Protein AF-0000000084339508 (afdb_homodimer)

Radius of gyration: 17.68 Å; Cα contacts (8 Å, |Δi|>4): 671; chains: 2; bounding box: 48×43×40 Å

Solvent-accessible surface area (backbone atoms only — not comparable to full-atom values): 13136 Å² total; per-residue (Å²): 129,68,52,37,56,34,57,31,49,31,38,29,21,79,52,41,68,61,47,52,52,35,43,27,60,28,61,59,32,44,79,44,78,72,38,64,62,85,95,37,36,70,32,30,36,37,38,21,67,55,20,58,36,32,35,19,32,45,51,97,76,35,39,37,52,83,72,88,61,52,35,54,36,38,38,33,34,27,79,44,36,66,62,46,49,52,37,23,42,75,49,53,31,46,80,75,38,71,73,40,81,42,77,78,55,97,72,44,33,32,34,27,28,27,34,32,44,85,52,55,52,40,36,34,36,36,13,81,40,131,130,70,53,37,55,33,59,31,49,29,39,29,20,77,52,38,68,62,48,51,53,34,43,26,59,27,60,59,32,44,76,82,42,78,40,64,61,85,95,38,35,70,34,31,37,36,38,22,67,55,22,56,36,32,35,21,31,47,50,96,78,36,42,38,52,85,70,90,61,53,35,54,36,38,38,32,34,26,79,45,36,67,61,46,50,52,36,23,40,75,50,54,30,45,79,74,38,71,74,41,82,42,76,78,54,98,73,44,33,31,33,26,29,27,34,32,43,86,52,55,52,39,37,34,36,35,14,82,39,130

Foldseek 3Di:
DDPDDDDAEEAEFAPVPLVVQLCCQLQVWDWDDFDDDVRWTAWIWIDRPPHTHMYTYDDPPRDFDDDDDDPDAAEDEDQDAVVSVVRSVVSPKAFPFDFDWDDPDPPWIWTWGKIAHPGGHIYTYTHTDD/DDPDDDDAEEAEFAPVPLVVQLCCQLQVWDWDDWDDDVRWTAWIWIDRPPHTHMYTYDDPPRDFDDDDDDPDAAEDEDQDAVVSVVRSVVSPKAFPFDFDWDDPDPPWIWTWGKIAHPGGHIYTYTHTDD

InterPro domains:
  IPR004360 Glyoxalase/fosfomycin resistance/dioxygenase domain [PF00903] (11-125)
  IPR029068 Glyoxalase/Bleomycin resistance protein/Dihydroxybiphenyl dioxygenase [SSF54593] (8-128)
  IPR037523 Vicinal oxygen chelate (VOC), core domain [PS51819] (1-128)

Secondary structure (DSSP, 8-state):
--SEEEEEEEEEES-HHHHHHHHHHHH--EEEEEEEETTEEEEEEEEETTEEEEEEESBTTBPPP-SS--SEEEEEEES-HHHHHHHHHHHT-EEEEEEEEEEEETTEEEEEEEEE-TTS-EEEEEEEE-/--SEEEEEEEEEES-HHHHHHHHHHHH--EEEEEEEETTEEEEEEEEETTEEEEEEESBTTBPPP-SS--SEEEEEEES-HHHHHHHHHHHT-EEEEEEEEEEEETTEEEEEEEEE-TTS-EEEEEEEE-

Nearest PDB structures (foldseek):
  1u6l-assembly1_B  TM=7.527E-01  e=4.046E-08  Pseudomonas aeruginosa PAO1
  3itw-assembly1_A-2  TM=7.197E-01  e=4.853E-08  Micromonospora sp. ML1
  3itw-assembly1_B-2  TM=7.364E-01  e=2.348E-07  Micromonospora sp. ML1
  3e5d-assembly1_A-2  TM=7.457E-01  e=8.912E-07  Listeria monocytogenes serotype 4b str. F2365
  2p25-assembly1_A-2  TM=6.744E-01  e=5.179E-05  Enterococcus faecalis V583

Organism: Pseudonocardia thermophila (NCBI:txid1848)

Sequence (260 aa):
MSHIQSLQPKLVVEGADKAIAFYTAAFGAVVSDRVAHGDRVVHAQLVAGGARFTLKDAGDGDPAPTGGGIPVIMSLVVDDADAVCAQALAAGAHVIYPVADHDYGDGYRDRGGRIGDPFGHQWMLIEPRDMSHIQSLQPKLVVEGADKAIAFYTAAFGAVVSDRVAHGDRVVHAQLVAGGARFTLKDAGDGDPAPTGGGIPVIMSLVVDDADAVCAQALAAGAHVIYPVADHDYGDGYRDRGGRIGDPFGHQWMLIEPRD

pLDDT: mean 95.33, std 5.94, range [68.25, 98.88]

Structure (mmCIF, N/CA/C/O backbone):
data_AF-0000000084339508-model_v1
#
loop_
_entity.id
_entity.type
_entity.pdbx_description
1 polymer 'Uncharacterized conserved protein PhnB, glyoxalase superfamily'
#
loop_
_atom_site.group_PDB
_atom_site.id
_atom_site.type_symbol
_atom_site.label_atom_id
_atom_site.label_alt_id
_atom_site.label_comp_id
_atom_site.label_asym_id
_atom_site.label_entity_id
_atom_site.label_seq_id
_atom_site.pdbx_PDB_ins_code
_atom_site.Cartn_x
_atom_site.Cartn_y
_atom_site.Cartn_z
_atom_site.occupancy
_atom_site.B_iso_or_equiv
_atom_site.auth_seq_id
_atom_site.auth_comp_id
_atom_site.auth_asym_id
_atom_site.auth_atom_id
_atom_site.pdbx_PDB_model_num
ATOM 1 N N . MET A 1 1 ? 13.773 9.461 18.281 1 68.25 1 MET A N 1
ATOM 2 C CA . MET A 1 1 ? 12.938 8.289 18 1 68.25 1 MET A CA 1
ATOM 3 C C . MET A 1 1 ? 12.031 8.547 16.797 1 68.25 1 MET A C 1
ATOM 5 O O . MET A 1 1 ? 11.695 9.688 16.5 1 68.25 1 MET A O 1
ATOM 9 N N . SER A 1 2 ? 11.828 7.562 15.977 1 83.81 2 SER A N 1
ATOM 10 C CA . SER A 1 2 ? 11.047 7.809 14.758 1 83.81 2 SER A CA 1
ATOM 11 C C . SER A 1 2 ? 9.594 8.133 15.094 1 83.81 2 SER A C 1
ATOM 13 O O . SER A 1 2 ? 9.023 7.566 16.031 1 83.81 2 SER A O 1
ATOM 15 N N . HIS A 1 3 ? 9.141 9.156 14.516 1 94.94 3 HIS A N 1
ATOM 16 C CA . HIS A 1 3 ? 7.742 9.539 14.672 1 94.94 3 HIS A CA 1
ATOM 17 C C . HIS A 1 3 ? 6.82 8.609 13.891 1 94.94 3 HIS A C 1
ATOM 19 O O . HIS A 1 3 ? 5.598 8.727 13.977 1 94.94 3 HIS A O 1
ATOM 25 N N . ILE A 1 4 ? 7.422 7.711 13.234 1 97.56 4 ILE A N 1
ATOM 26 C CA . ILE A 1 4 ? 6.668 6.82 12.352 1 97.56 4 ILE A CA 1
ATOM 27 C C . ILE A 1 4 ? 6.32 5.535 13.102 1 97.56 4 ILE A C 1
ATOM 29 O O . ILE A 1 4 ? 7.211 4.82 13.57 1 97.56 4 ILE A O 1
ATOM 33 N N . GLN A 1 5 ? 5.031 5.211 13.133 1 97.69 5 GLN A N 1
ATOM 34 C CA . GLN A 1 5 ? 4.594 4.074 13.938 1 97.69 5 GLN A CA 1
ATOM 35 C C . GLN A 1 5 ? 4.242 2.877 13.055 1 97.69 5 GLN A C 1
ATOM 37 O O . GLN A 1 5 ? 4.566 1.736 13.391 1 97.69 5 GLN A O 1
ATOM 42 N N . SER A 1 6 ? 3.51 3.078 11.984 1 97.81 6 SER A N 1
ATOM 43 C CA . SER A 1 6 ? 3.107 1.982 11.102 1 97.81 6 SER A CA 1
ATOM 44 C C . SER A 1 6 ? 2.629 2.502 9.75 1 97.81 6 SER A C 1
ATOM 46 O O . SER A 1 6 ? 2.426 3.705 9.578 1 97.81 6 SER A O 1
ATOM 48 N N . LEU A 1 7 ? 2.533 1.654 8.82 1 98.5 7 LEU A N 1
ATOM 49 C CA . LEU A 1 7 ? 2.066 1.944 7.473 1 98.5 7 LEU A CA 1
ATOM 50 C C . LEU A 1 7 ? 1.088 0.878 6.992 1 98.5 7 LEU A C 1
ATOM 52 O O . LEU A 1 7 ? 1.349 -0.319 7.137 1 98.5 7 LEU A O 1
ATOM 56 N N . GLN A 1 8 ? 0.004 1.281 6.496 1 98.19 8 GLN A N 1
ATOM 57 C CA . GLN A 1 8 ? -0.914 0.368 5.824 1 98.19 8 GLN A CA 1
ATOM 58 C C . GLN A 1 8 ? -1.473 0.991 4.547 1 98.19 8 GLN A C 1
ATOM 60 O O . GLN A 1 8 ? -1.829 2.17 4.531 1 98.19 8 GLN A O 1
ATOM 65 N N . PRO A 1 9 ? -1.534 0.247 3.504 1 98.81 9 PRO A N 1
ATOM 66 C CA . PRO A 1 9 ? -2.174 0.789 2.303 1 98.81 9 PRO A CA 1
ATOM 67 C C . PRO A 1 9 ? -3.691 0.896 2.441 1 98.81 9 PRO A C 1
ATOM 69 O O . PRO A 1 9 ? -4.32 0.041 3.07 1 98.81 9 PRO A O 1
ATOM 72 N N . LYS A 1 10 ? -4.203 1.953 1.916 1 98.62 10 LYS A N 1
ATOM 73 C CA . LYS A 1 10 ? -5.641 2.135 1.73 1 98.62 10 LYS A CA 1
ATOM 74 C C . LYS A 1 10 ? -6.027 1.978 0.264 1 98.62 10 LYS A C 1
ATOM 76 O O . LYS A 1 10 ? -5.613 2.773 -0.583 1 98.62 10 LYS A O 1
ATOM 81 N N . LEU A 1 11 ? -6.793 0.978 -0.02 1 98.69 11 LEU A N 1
ATOM 82 C CA . LEU A 1 11 ? -7.215 0.685 -1.386 1 98.69 11 LEU A CA 1
ATOM 83 C C . LEU A 1 11 ? -8.531 1.388 -1.713 1 98.69 11 LEU A C 1
ATOM 85 O O . LEU A 1 11 ? -9.508 1.257 -0.975 1 98.69 11 LEU A O 1
ATOM 89 N N . VAL A 1 12 ? -8.523 2.148 -2.779 1 98.31 12 VAL A N 1
ATOM 90 C CA . VAL A 1 12 ? -9.766 2.734 -3.281 1 98.31 12 VAL A CA 1
ATOM 91 C C . VAL A 1 12 ? -10.422 1.78 -4.277 1 98.31 12 VAL A C 1
ATOM 93 O O . VAL A 1 12 ? -9.758 1.258 -5.176 1 98.31 12 VAL A O 1
ATOM 96 N N . VAL A 1 13 ? -11.688 1.515 -4.125 1 98.19 13 VAL A N 1
ATOM 97 C CA . VAL A 1 13 ? -12.367 0.533 -4.965 1 98.19 13 VAL A CA 1
ATOM 98 C C . VAL A 1 13 ? -13.719 1.085 -5.41 1 98.19 13 VAL A C 1
ATOM 100 O O . VAL A 1 13 ? -14.219 2.059 -4.84 1 98.19 13 VAL A O 1
ATOM 103 N N . GLU A 1 14 ? -14.188 0.518 -6.504 1 97 14 GLU A N 1
ATOM 104 C CA . GLU A 1 14 ? -15.609 0.655 -6.84 1 97 14 GLU A CA 1
ATOM 105 C C . GLU A 1 14 ? -16.422 -0.497 -6.262 1 97 14 GLU A C 1
ATOM 107 O O . GLU A 1 14 ? -16.312 -1.635 -6.727 1 97 14 GLU A O 1
ATOM 112 N N . GLY A 1 15 ? -17.188 -0.178 -5.168 1 97.5 15 GLY A N 1
ATOM 113 C CA . GLY A 1 15 ? -17.953 -1.215 -4.504 1 97.5 15 GLY A CA 1
ATOM 114 C C . GLY A 1 15 ? -17.203 -1.897 -3.379 1 97.5 15 GLY A C 1
ATOM 115 O O . GLY A 1 15 ? -16.75 -3.029 -3.531 1 97.5 15 GLY A O 1
ATOM 116 N N . ALA A 1 16 ? -17.219 -1.288 -2.23 1 97.88 16 ALA A N 1
ATOM 117 C CA . ALA A 1 16 ? -16.422 -1.718 -1.083 1 97.88 16 ALA A CA 1
ATOM 118 C C . ALA A 1 16 ? -16.938 -3.041 -0.522 1 97.88 16 ALA A C 1
ATOM 120 O O . ALA A 1 16 ? -16.156 -3.91 -0.141 1 97.88 16 ALA A O 1
ATOM 121 N N . ASP A 1 17 ? -18.219 -3.217 -0.548 1 97.38 17 ASP A N 1
ATOM 122 C CA . ASP A 1 17 ? -18.781 -4.441 0.02 1 97.38 17 ASP A CA 1
ATOM 123 C C . ASP A 1 17 ? -18.391 -5.66 -0.811 1 97.38 17 ASP A C 1
ATOM 125 O O . ASP A 1 17 ? -18.062 -6.715 -0.261 1 97.38 17 ASP A O 1
ATOM 129 N N . LYS A 1 18 ? -18.438 -5.516 -2.09 1 98.31 18 LYS A N 1
ATOM 130 C CA . LYS A 1 18 ? -17.984 -6.594 -2.963 1 98.31 18 LYS A CA 1
ATOM 131 C C . LYS A 1 18 ? -16.5 -6.852 -2.783 1 98.31 18 LYS A C 1
ATOM 133 O O . LYS A 1 18 ? -16.047 -8 -2.822 1 98.31 18 LYS A O 1
ATOM 138 N N . ALA A 1 19 ? -15.75 -5.785 -2.623 1 98.62 19 ALA A N 1
ATOM 139 C CA . ALA A 1 19 ? -14.312 -5.922 -2.398 1 98.62 19 ALA A CA 1
ATOM 140 C C . ALA A 1 19 ? -14.031 -6.664 -1.094 1 98.62 19 ALA A C 1
ATOM 142 O O . ALA A 1 19 ? -13.188 -7.562 -1.053 1 98.62 19 ALA A O 1
ATOM 143 N N . ILE A 1 20 ? -14.711 -6.27 -0.069 1 98.31 20 ILE A N 1
ATOM 144 C CA . ILE A 1 20 ? -14.555 -6.922 1.227 1 98.31 20 ILE A CA 1
ATOM 145 C C . ILE A 1 20 ? -14.852 -8.414 1.091 1 98.31 20 ILE A C 1
ATOM 147 O O . ILE A 1 20 ? -14.094 -9.25 1.592 1 98.31 20 ILE A O 1
ATOM 151 N N . ALA A 1 21 ? -15.914 -8.766 0.401 1 98.62 21 ALA A N 1
ATOM 152 C CA . ALA A 1 21 ? -16.266 -10.164 0.176 1 98.62 21 ALA A CA 1
ATOM 153 C C . ALA A 1 21 ? -15.156 -10.891 -0.571 1 98.62 21 ALA A C 1
ATOM 155 O O . ALA A 1 21 ? -14.812 -12.031 -0.229 1 98.62 21 ALA A O 1
ATOM 156 N N . PHE A 1 22 ? -14.609 -10.258 -1.52 1 98.88 22 PHE A N 1
ATOM 157 C CA . PHE A 1 22 ? -13.516 -10.852 -2.283 1 98.88 22 PHE A CA 1
ATOM 158 C C . PHE A 1 22 ? -12.312 -11.125 -1.386 1 98.88 22 PHE A C 1
ATOM 160 O O . PHE A 1 22 ? -11.773 -12.234 -1.394 1 98.88 22 PHE A O 1
ATOM 167 N N . TYR A 1 23 ? -11.852 -10.109 -0.662 1 98.75 23 TYR A N 1
ATOM 168 C CA . TYR A 1 23 ? -10.633 -10.266 0.132 1 98.75 23 TYR A CA 1
ATOM 169 C C . TYR A 1 23 ? -10.836 -11.281 1.249 1 98.75 23 TYR A C 1
ATOM 171 O O . TYR A 1 23 ? -9.891 -11.953 1.662 1 98.75 23 TYR A O 1
ATOM 179 N N . THR A 1 24 ? -12.086 -11.375 1.75 1 98.56 24 THR A N 1
ATOM 180 C CA . THR A 1 24 ? -12.398 -12.438 2.695 1 98.56 24 THR A CA 1
ATOM 181 C C . THR A 1 24 ? -12.242 -13.805 2.041 1 98.56 24 THR A C 1
ATOM 183 O O . THR A 1 24 ? -11.586 -14.688 2.592 1 98.56 24 THR A O 1
ATOM 186 N N . ALA A 1 25 ? -12.758 -13.961 0.918 1 98.62 25 ALA A N 1
ATOM 187 C CA . ALA A 1 25 ? -12.703 -15.242 0.211 1 98.62 25 ALA A CA 1
ATOM 188 C C . ALA A 1 25 ? -11.281 -15.547 -0.253 1 98.62 25 ALA A C 1
ATOM 190 O O . ALA A 1 25 ? -10.828 -16.688 -0.163 1 98.62 25 ALA A O 1
ATOM 191 N N . ALA A 1 26 ? -10.594 -14.602 -0.729 1 98.75 26 ALA A N 1
ATOM 192 C CA . ALA A 1 26 ? -9.305 -14.797 -1.387 1 98.75 26 ALA A CA 1
ATOM 193 C C . ALA A 1 26 ? -8.188 -15 -0.362 1 98.75 26 ALA A C 1
ATOM 195 O O . ALA A 1 26 ? -7.293 -15.82 -0.56 1 98.75 26 ALA A O 1
ATOM 196 N N . PHE A 1 27 ? -8.258 -14.18 0.73 1 98.56 27 PHE A N 1
ATOM 197 C CA . PHE A 1 27 ? -7.105 -14.125 1.619 1 98.56 27 PHE A CA 1
ATOM 198 C C . PHE A 1 27 ? -7.504 -14.477 3.047 1 98.56 27 PHE A C 1
ATOM 200 O O . PHE A 1 27 ? -6.656 -14.523 3.939 1 98.56 27 PHE A O 1
ATOM 207 N N . GLY A 1 28 ? -8.781 -14.695 3.283 1 98.19 28 GLY A N 1
ATOM 208 C CA . GLY A 1 28 ? -9.25 -14.938 4.637 1 98.19 28 GLY A CA 1
ATOM 209 C C . GLY A 1 28 ? -9.297 -13.68 5.484 1 98.19 28 GLY A C 1
ATOM 210 O O . GLY A 1 28 ? -9.164 -13.742 6.711 1 98.19 28 GLY A O 1
ATOM 211 N N . ALA A 1 29 ? -9.445 -12.586 4.859 1 98.31 29 ALA A N 1
ATOM 212 C CA . ALA A 1 29 ? -9.438 -11.312 5.578 1 98.31 29 ALA A CA 1
ATOM 213 C C . ALA A 1 29 ? -10.688 -11.156 6.43 1 98.31 29 ALA A C 1
ATOM 215 O O . ALA A 1 29 ? -11.789 -11.539 6.012 1 98.31 29 ALA A O 1
ATOM 216 N N . VAL A 1 30 ? -10.453 -10.562 7.535 1 97.81 30 VAL A N 1
ATOM 217 C CA . VAL A 1 30 ? -11.547 -10.227 8.43 1 97.81 30 VAL A CA 1
ATOM 218 C C . VAL A 1 30 ? -11.672 -8.703 8.547 1 97.81 30 VAL A C 1
ATOM 220 O O . VAL A 1 30 ? -10.664 -8 8.633 1 97.81 30 VAL A O 1
ATOM 223 N N . VAL A 1 31 ? -12.906 -8.25 8.531 1 96.19 31 VAL A N 1
ATOM 224 C CA . VAL A 1 31 ? -13.172 -6.82 8.562 1 96.19 31 VAL A CA 1
ATOM 225 C C . VAL A 1 31 ? -13.383 -6.363 10.008 1 96.19 31 VAL A C 1
ATOM 227 O O . VAL A 1 31 ? -14.062 -7.039 10.781 1 96.19 31 VAL A O 1
ATOM 230 N N . SER A 1 32 ? -12.688 -5.324 10.219 1 89.94 32 SER A N 1
ATOM 231 C CA . SER A 1 32 ? -12.953 -4.586 11.445 1 89.94 32 SER A CA 1
ATOM 232 C C . SER A 1 32 ? -13.141 -3.098 11.164 1 89.94 32 SER A C 1
ATOM 234 O O . SER A 1 32 ? -12.734 -2.604 10.109 1 89.94 32 SER A O 1
ATOM 236 N N . ASP A 1 33 ? -13.953 -2.34 11.914 1 89.56 33 ASP A N 1
ATOM 237 C CA . ASP A 1 33 ? -14.109 -0.888 11.914 1 89.56 33 ASP A CA 1
ATOM 238 C C . ASP A 1 33 ? -14.711 -0.404 10.594 1 89.56 33 ASP A C 1
ATOM 240 O O . ASP A 1 33 ? -14.18 0.511 9.961 1 89.56 33 ASP A O 1
ATOM 244 N N . ARG A 1 34 ? -15.656 -0.964 10.125 1 92.88 34 ARG A N 1
ATOM 245 C CA . ARG A 1 34 ? -16.344 -0.531 8.914 1 92.88 34 ARG A CA 1
ATOM 246 C C . ARG A 1 34 ? -17.156 0.727 9.164 1 92.88 34 ARG A C 1
ATOM 248 O O . ARG A 1 34 ? -18.031 0.74 10.039 1 92.88 34 ARG A O 1
ATOM 255 N N . VAL A 1 35 ? -16.891 1.747 8.375 1 92.44 35 VAL A N 1
ATOM 256 C CA . VAL A 1 35 ? -17.578 3.025 8.477 1 92.44 35 VAL A CA 1
ATOM 257 C C . VAL A 1 35 ? -18.172 3.406 7.121 1 92.44 35 VAL A C 1
ATOM 259 O O . VAL A 1 35 ? -17.469 3.359 6.102 1 92.44 35 VAL A O 1
ATOM 262 N N . ALA A 1 36 ? -19.422 3.791 7.16 1 92.81 36 ALA A N 1
ATOM 263 C CA . ALA A 1 36 ? -20.094 4.176 5.918 1 92.81 36 ALA A CA 1
ATOM 264 C C . ALA A 1 36 ? -20.859 5.477 6.09 1 92.81 36 ALA A C 1
ATOM 266 O O . ALA A 1 36 ? -21.328 5.793 7.191 1 92.81 36 ALA A O 1
ATOM 267 N N . HIS A 1 37 ? -20.859 6.23 5.023 1 90.38 37 HIS A N 1
ATOM 268 C CA . HIS A 1 37 ? -21.766 7.359 4.84 1 90.38 37 HIS A CA 1
ATOM 269 C C . HIS A 1 37 ? -22.781 7.082 3.73 1 90.38 37 HIS A C 1
ATOM 271 O O . HIS A 1 37 ? -22.438 7.156 2.547 1 90.38 37 HIS A O 1
ATOM 277 N N . GLY A 1 38 ? -23.984 6.828 4.195 1 91.38 38 GLY A N 1
ATOM 278 C CA . GLY A 1 38 ? -24.953 6.316 3.227 1 91.38 38 GLY A CA 1
ATOM 279 C C . GLY A 1 38 ? -24.531 4.977 2.643 1 91.38 38 GLY A C 1
ATOM 280 O O . GLY A 1 38 ? -24.266 4.027 3.381 1 91.38 38 GLY A O 1
ATOM 281 N N . ASP A 1 39 ? -24.5 4.934 1.3 1 91.94 39 ASP A N 1
ATOM 282 C CA . ASP A 1 39 ? -24.188 3.68 0.624 1 91.94 39 ASP A CA 1
ATOM 283 C C . ASP A 1 39 ? -22.688 3.584 0.313 1 91.94 39 ASP A C 1
ATOM 285 O O . ASP A 1 39 ? -22.234 2.598 -0.27 1 91.94 39 ASP A O 1
ATOM 289 N N . ARG A 1 40 ? -22.031 4.539 0.83 1 95.12 40 ARG A N 1
ATOM 290 C CA . ARG A 1 40 ? -20.609 4.578 0.5 1 95.12 40 ARG A CA 1
ATOM 291 C C . ARG A 1 40 ? -19.75 4.23 1.715 1 95.12 40 ARG A C 1
ATOM 293 O O . ARG A 1 40 ? -19.875 4.867 2.764 1 95.12 40 ARG A O 1
ATOM 300 N N . VAL A 1 41 ? -18.984 3.225 1.561 1 96.81 41 VAL A N 1
ATOM 301 C CA . VAL A 1 41 ? -18.016 2.904 2.605 1 96.81 41 VAL A CA 1
ATOM 302 C C . VAL A 1 41 ? -16.859 3.893 2.555 1 96.81 41 VAL A C 1
ATOM 304 O O . VAL A 1 41 ? -16.219 4.055 1.514 1 96.81 41 VAL A O 1
ATOM 307 N N . VAL A 1 42 ? -16.594 4.516 3.689 1 94.62 42 VAL A N 1
ATOM 308 C CA . VAL A 1 42 ? -15.523 5.508 3.699 1 94.62 42 VAL A CA 1
ATOM 309 C C . VAL A 1 42 ? -14.297 4.945 4.406 1 94.62 42 VAL A C 1
ATOM 311 O O . VAL A 1 42 ? -13.211 5.52 4.332 1 94.62 42 VAL A O 1
ATOM 314 N N . HIS A 1 43 ? -14.516 3.859 5.09 1 95.88 43 HIS A N 1
ATOM 315 C CA . HIS A 1 43 ? -13.398 3.184 5.75 1 95.88 43 HIS A CA 1
ATOM 316 C C . HIS A 1 43 ? -13.773 1.756 6.137 1 95.88 43 HIS A C 1
ATOM 318 O O . HIS A 1 43 ? -14.852 1.518 6.676 1 95.88 43 HIS A O 1
ATOM 324 N N . ALA A 1 44 ? -12.891 0.859 5.891 1 97.56 44 ALA A N 1
ATOM 325 C CA . ALA A 1 44 ? -12.953 -0.511 6.391 1 97.56 44 ALA A CA 1
ATOM 326 C C . ALA A 1 44 ? -11.555 -1.063 6.648 1 97.56 44 ALA A C 1
ATOM 328 O O . ALA A 1 44 ? -10.68 -0.996 5.781 1 97.56 44 ALA A O 1
ATOM 329 N N . GLN A 1 45 ? -11.367 -1.571 7.82 1 97.94 45 GLN A N 1
ATOM 330 C CA . GLN A 1 45 ? -10.117 -2.242 8.156 1 97.94 45 GLN A CA 1
ATOM 331 C C . GLN A 1 45 ? -10.203 -3.738 7.863 1 97.94 45 GLN A C 1
ATOM 333 O O . GLN A 1 45 ? -11.172 -4.395 8.234 1 97.94 45 GLN A O 1
ATOM 338 N N . LEU A 1 46 ? -9.164 -4.238 7.148 1 98.44 46 LEU A N 1
ATOM 339 C CA . LEU A 1 46 ? -9.078 -5.664 6.859 1 98.44 46 LEU A CA 1
ATOM 340 C C . LEU A 1 46 ? -7.773 -6.25 7.398 1 98.44 46 LEU A C 1
ATOM 342 O O . LEU A 1 46 ? -6.715 -5.625 7.281 1 98.44 46 LEU A O 1
ATOM 346 N N . VAL A 1 47 ? -7.941 -7.465 7.984 1 98.12 47 VAL A N 1
ATOM 347 C CA . VAL A 1 47 ? -6.789 -8.18 8.523 1 98.12 47 VAL A CA 1
ATOM 348 C C . VAL A 1 47 ? -6.777 -9.617 8 1 98.12 47 VAL A C 1
ATOM 350 O O . VAL A 1 47 ? -7.766 -10.336 8.141 1 98.12 47 VAL A O 1
ATOM 353 N N . ALA A 1 48 ? -5.723 -9.977 7.367 1 97.69 48 ALA A N 1
ATOM 354 C CA . ALA A 1 48 ? -5.465 -11.344 6.922 1 97.69 48 ALA A CA 1
ATOM 355 C C . ALA A 1 48 ? -4.113 -11.836 7.426 1 97.69 48 ALA A C 1
ATOM 357 O O . ALA A 1 48 ? -3.066 -11.438 6.906 1 97.69 48 ALA A O 1
ATOM 358 N N . GLY A 1 49 ? -4.098 -12.734 8.469 1 97.19 49 GLY A N 1
ATOM 359 C CA . GLY A 1 49 ? -2.824 -13.094 9.078 1 97.19 49 GLY A CA 1
ATOM 360 C C . GLY A 1 49 ? -2.014 -11.891 9.516 1 97.19 49 GLY A C 1
ATOM 361 O O . GLY A 1 49 ? -2.506 -11.039 10.266 1 97.19 49 GLY A O 1
ATOM 362 N N . GLY A 1 50 ? -0.848 -11.742 9 1 97.06 50 GLY A N 1
ATOM 363 C CA . GLY A 1 50 ? 0.023 -10.633 9.336 1 97.06 50 GLY A CA 1
ATOM 364 C C . GLY A 1 50 ? -0.195 -9.414 8.445 1 97.06 50 GLY A C 1
ATOM 365 O O . GLY A 1 50 ? 0.424 -8.367 8.656 1 97.06 50 GLY A O 1
ATOM 366 N N . ALA A 1 51 ? -1.081 -9.477 7.531 1 97.81 51 ALA A N 1
ATOM 367 C CA . ALA A 1 51 ? -1.343 -8.383 6.598 1 97.81 51 ALA A CA 1
ATOM 368 C C . ALA A 1 51 ? -2.451 -7.477 7.121 1 97.81 51 ALA A C 1
ATOM 370 O O . ALA A 1 51 ? -3.488 -7.953 7.586 1 97.81 51 ALA A O 1
ATOM 371 N N . ARG A 1 52 ? -2.203 -6.184 7.055 1 97.88 52 ARG A N 1
ATOM 372 C CA . ARG A 1 52 ? -3.18 -5.156 7.398 1 97.88 52 ARG A CA 1
ATOM 373 C C . ARG A 1 52 ? -3.311 -4.129 6.281 1 97.88 52 ARG A C 1
ATOM 375 O O . ARG A 1 52 ? -2.305 -3.641 5.758 1 97.88 52 ARG A O 1
ATOM 382 N N . PHE A 1 53 ? -4.504 -3.854 5.898 1 98.69 53 PHE A N 1
ATOM 383 C CA . PHE A 1 53 ? -4.816 -2.818 4.918 1 98.69 53 PHE A CA 1
ATOM 384 C C . PHE A 1 53 ? -6.238 -2.309 5.105 1 98.69 53 PHE A C 1
ATOM 386 O O . PHE A 1 53 ? -7.02 -2.895 5.855 1 98.69 53 PHE A O 1
ATOM 393 N N . THR A 1 54 ? -6.551 -1.155 4.5 1 98.56 54 THR A N 1
ATOM 394 C CA . THR A 1 54 ? -7.898 -0.6 4.562 1 98.56 54 THR A CA 1
ATOM 395 C C . THR A 1 54 ? -8.445 -0.358 3.16 1 98.56 54 THR A C 1
ATOM 397 O O . THR A 1 54 ? -7.715 -0.457 2.174 1 98.56 54 THR A O 1
ATOM 400 N N . LEU A 1 55 ? -9.688 -0.191 3.061 1 98.12 55 LEU A N 1
ATOM 401 C CA . LEU A 1 55 ? -10.266 0.152 1.766 1 98.12 55 LEU A CA 1
ATOM 402 C C . LEU A 1 55 ? -11.43 1.115 1.928 1 98.12 55 LEU A C 1
ATOM 404 O O . LEU A 1 55 ? -11.953 1.29 3.033 1 98.12 55 LEU A O 1
ATOM 408 N N . LYS A 1 56 ? -11.727 1.752 0.906 1 97.94 56 LYS A N 1
ATOM 409 C CA . LYS A 1 56 ? -12.859 2.674 0.801 1 97.94 56 LYS A CA 1
ATOM 410 C C . LYS A 1 56 ? -13.414 2.705 -0.62 1 97.94 56 LYS A C 1
ATOM 412 O O . LYS A 1 56 ? -12.719 2.334 -1.57 1 97.94 56 LYS A O 1
ATOM 417 N N . ASP A 1 57 ? -14.656 3.154 -0.703 1 98.31 57 ASP A N 1
ATOM 418 C CA . ASP A 1 57 ? -15.234 3.416 -2.016 1 98.31 57 ASP A CA 1
ATOM 419 C C . ASP A 1 57 ? -14.609 4.652 -2.656 1 98.31 57 ASP A C 1
ATOM 421 O O . ASP A 1 57 ? -14.273 5.617 -1.962 1 98.31 57 ASP A O 1
ATOM 425 N N . ALA A 1 58 ? -14.547 4.574 -3.99 1 97.19 58 ALA A N 1
ATOM 426 C CA . ALA A 1 58 ? -14.102 5.746 -4.738 1 97.19 58 ALA A CA 1
ATOM 427 C C . ALA A 1 58 ? -15 6.945 -4.465 1 97.19 58 ALA A C 1
ATOM 429 O O . ALA A 1 58 ? -16.188 6.785 -4.18 1 97.19 58 ALA A O 1
ATOM 430 N N . GLY A 1 59 ? -14.398 8.078 -4.531 1 93.06 59 GLY A N 1
ATOM 431 C CA . GLY A 1 59 ? -15.086 9.336 -4.262 1 93.06 59 GLY A CA 1
ATOM 432 C C . GLY A 1 59 ? -14.219 10.344 -3.525 1 93.06 59 GLY A C 1
ATOM 433 O O . GLY A 1 59 ? -13.078 10.047 -3.178 1 93.06 59 GLY A O 1
ATOM 434 N N . ASP A 1 60 ? -14.664 11.57 -3.453 1 88.56 60 ASP A N 1
ATOM 435 C CA . ASP A 1 60 ? -13.984 12.633 -2.717 1 88.56 60 ASP A CA 1
ATOM 436 C C . ASP A 1 60 ? -12.57 12.852 -3.25 1 88.56 60 ASP A C 1
ATOM 438 O O . ASP A 1 60 ? -11.633 13.055 -2.475 1 88.56 60 ASP A O 1
ATOM 442 N N . GLY A 1 61 ? -12.438 12.641 -4.52 1 90.38 61 GLY A N 1
ATOM 443 C CA . GLY A 1 61 ? -11.156 12.922 -5.156 1 90.38 61 GLY A CA 1
ATOM 444 C C . GLY A 1 61 ? -10.258 11.703 -5.238 1 90.38 61 GLY A C 1
ATOM 445 O O . GLY A 1 61 ? -9.148 11.781 -5.777 1 90.38 61 GLY A O 1
ATOM 446 N N . ASP A 1 62 ? -10.719 10.641 -4.711 1 95.06 62 ASP A N 1
ATOM 447 C CA . ASP A 1 62 ? -9.922 9.414 -4.742 1 95.06 62 ASP A CA 1
ATOM 448 C C . ASP A 1 62 ? -10.469 8.43 -5.777 1 95.06 62 ASP A C 1
ATOM 450 O O . ASP A 1 62 ? -11.539 7.852 -5.586 1 95.06 62 ASP A O 1
ATOM 454 N N . PRO A 1 63 ? -9.711 8.266 -6.801 1 94.5 63 PRO A N 1
ATOM 455 C CA . PRO A 1 63 ? -10.203 7.391 -7.867 1 94.5 63 PRO A CA 1
ATOM 456 C C . PRO A 1 63 ? -9.906 5.918 -7.602 1 94.5 63 PRO A C 1
ATOM 458 O O . PRO A 1 63 ? -8.867 5.586 -7.02 1 94.5 63 PRO A O 1
ATOM 461 N N . ALA A 1 64 ? -10.836 5.078 -8.07 1 95.81 64 ALA A N 1
ATOM 462 C CA . ALA A 1 64 ? -10.539 3.65 -8.195 1 95.81 64 ALA A CA 1
ATOM 463 C C . ALA A 1 64 ? -9.688 3.369 -9.422 1 95.81 64 ALA A C 1
ATOM 465 O O . ALA A 1 64 ? -9.555 4.223 -10.305 1 95.81 64 ALA A O 1
ATOM 466 N N . PRO A 1 65 ? -9.055 2.182 -9.43 1 94.31 65 PRO A N 1
ATOM 467 C CA . PRO A 1 65 ? -8.305 1.823 -10.641 1 94.31 65 PRO A CA 1
ATOM 468 C C . PRO A 1 65 ? -9.164 1.855 -11.898 1 94.31 65 PRO A C 1
ATOM 470 O O . PRO A 1 65 ? -10.344 1.477 -11.859 1 94.31 65 PRO A O 1
ATOM 473 N N . THR A 1 66 ? -8.625 2.361 -13.016 1 83.75 66 THR A N 1
ATOM 474 C CA . THR A 1 66 ? -9.367 2.49 -14.266 1 83.75 66 THR A CA 1
ATOM 475 C C . THR A 1 66 ? -8.883 1.462 -15.289 1 83.75 66 THR A C 1
ATOM 477 O O . THR A 1 66 ? -9.383 1.421 -16.406 1 83.75 66 THR A O 1
ATOM 480 N N . GLY A 1 67 ? -8.117 0.768 -15.07 1 76 67 GLY A N 1
ATOM 481 C CA . GLY A 1 67 ? -7.582 -0.155 -16.062 1 76 67 GLY A CA 1
ATOM 482 C C . GLY A 1 67 ? -6.207 0.241 -16.562 1 76 67 GLY A C 1
ATOM 483 O O . GLY A 1 67 ? -5.789 1.39 -16.406 1 76 67 GLY A O 1
ATOM 484 N N . GLY A 1 68 ? -5.125 -0.52 -16.781 1 68.44 68 GLY A N 1
ATOM 485 C CA . GLY A 1 68 ? -3.838 -0.248 -17.406 1 68.44 68 GLY A CA 1
ATOM 486 C C . GLY A 1 68 ? -2.674 -0.365 -16.453 1 68.44 68 GLY A C 1
ATOM 487 O O . GLY A 1 68 ? -1.585 0.148 -16.719 1 68.44 68 GLY A O 1
ATOM 488 N N . GLY A 1 69 ? -2.857 -0.669 -15.406 1 76.75 69 GLY A N 1
ATOM 489 C CA . GLY A 1 69 ? -1.794 -0.789 -14.422 1 76.75 69 GLY A CA 1
ATOM 490 C C . GLY A 1 69 ? -1.96 0.157 -13.242 1 76.75 69 GLY A C 1
ATOM 491 O O . GLY A 1 69 ? -2.754 1.099 -13.305 1 76.75 69 GLY A O 1
ATOM 492 N N . ILE A 1 70 ? -1.373 -0.144 -12.195 1 88.5 70 ILE A N 1
ATOM 493 C CA . ILE A 1 70 ? -1.484 0.696 -11.008 1 88.5 70 ILE A CA 1
ATOM 494 C C . ILE A 1 70 ? -0.096 0.958 -10.43 1 88.5 70 ILE A C 1
ATOM 496 O O . ILE A 1 70 ? 0.804 0.124 -10.562 1 88.5 70 ILE A O 1
ATOM 500 N N . PRO A 1 71 ? 0.059 2.092 -9.914 1 95.38 71 PRO A N 1
ATOM 501 C CA . PRO A 1 71 ? 1.403 2.518 -9.516 1 95.38 71 PRO A CA 1
ATOM 502 C C . PRO A 1 71 ? 1.821 1.96 -8.156 1 95.38 71 PRO A C 1
ATOM 504 O O . PRO A 1 71 ? 2.941 2.207 -7.703 1 95.38 71 PRO A O 1
ATOM 507 N N . VAL A 1 72 ? 0.951 1.269 -7.512 1 97.88 72 VAL A N 1
ATOM 508 C CA . VAL A 1 72 ? 1.288 0.605 -6.258 1 97.88 72 VAL A CA 1
ATOM 509 C C . VAL A 1 72 ? 0.896 -0.869 -6.328 1 97.88 72 VAL A C 1
ATOM 511 O O . VAL A 1 72 ? -0.264 -1.198 -6.59 1 97.88 72 VAL A O 1
ATOM 514 N N . ILE A 1 73 ? 1.896 -1.701 -6.121 1 97.94 73 ILE A N 1
ATOM 515 C CA . ILE A 1 73 ? 1.677 -3.145 -6.121 1 97.94 73 ILE A CA 1
ATOM 516 C C . ILE A 1 73 ? 1.696 -3.668 -4.688 1 97.94 73 ILE A C 1
ATOM 518 O O . ILE A 1 73 ? 2.555 -3.281 -3.891 1 97.94 73 ILE A O 1
ATOM 522 N N . MET A 1 74 ? 0.727 -4.484 -4.359 1 98.62 74 MET A N 1
ATOM 523 C CA . MET A 1 74 ? 0.67 -5.062 -3.016 1 98.62 74 MET A CA 1
ATOM 524 C C . MET A 1 74 ? 1.526 -6.32 -2.926 1 98.62 74 MET A C 1
ATOM 526 O O . MET A 1 74 ? 1.182 -7.352 -3.502 1 98.62 74 MET A O 1
ATOM 530 N N . SER A 1 75 ? 2.678 -6.246 -2.215 1 98.62 75 SER A N 1
ATOM 531 C CA . SER A 1 75 ? 3.545 -7.398 -2 1 98.62 75 SER A CA 1
ATOM 532 C C . SER A 1 75 ? 3.07 -8.234 -0.817 1 98.62 75 SER A C 1
ATOM 534 O O . SER A 1 75 ? 3.215 -7.828 0.337 1 98.62 75 SER A O 1
ATOM 536 N N . LEU A 1 76 ? 2.58 -9.328 -1.09 1 98.75 76 LEU A N 1
ATOM 537 C CA . LEU A 1 76 ? 2.023 -10.234 -0.086 1 98.75 76 LEU A CA 1
ATOM 538 C C . LEU A 1 76 ? 2.947 -11.422 0.15 1 98.75 76 LEU A C 1
ATOM 540 O O . LEU A 1 76 ? 3.123 -12.266 -0.736 1 98.75 76 LEU A O 1
ATOM 544 N N . VAL A 1 77 ? 3.514 -11.469 1.302 1 98.5 77 VAL A N 1
ATOM 545 C CA . VAL A 1 77 ? 4.359 -12.594 1.667 1 98.5 77 VAL A CA 1
ATOM 546 C C . VAL A 1 77 ? 3.5 -13.727 2.225 1 98.5 77 VAL A C 1
ATOM 548 O O . VAL A 1 77 ? 2.689 -13.508 3.129 1 98.5 77 VAL A O 1
ATOM 551 N N . VAL A 1 78 ? 3.75 -14.859 1.706 1 98.62 78 VAL A N 1
ATOM 552 C CA . VAL A 1 78 ? 2.895 -15.992 2.043 1 98.62 78 VAL A CA 1
ATOM 553 C C . VAL A 1 78 ? 3.75 -17.234 2.287 1 98.62 78 VAL A C 1
ATOM 555 O O . VAL A 1 78 ? 4.938 -17.25 1.96 1 98.62 78 VAL A O 1
ATOM 558 N N . ASP A 1 79 ? 3.188 -18.234 2.918 1 97.69 79 ASP A N 1
ATOM 559 C CA . ASP A 1 79 ? 3.971 -19.453 3.168 1 97.69 79 ASP A CA 1
ATOM 560 C C . ASP A 1 79 ? 3.699 -20.516 2.105 1 97.69 79 ASP A C 1
ATOM 562 O O . ASP A 1 79 ? 4.43 -21.5 2.008 1 97.69 79 ASP A O 1
ATOM 566 N N . ASP A 1 80 ? 2.652 -20.328 1.265 1 98.19 80 ASP A N 1
ATOM 567 C CA . ASP A 1 80 ? 2.291 -21.203 0.162 1 98.19 80 ASP A CA 1
ATOM 568 C C . ASP A 1 80 ? 1.669 -20.422 -0.991 1 98.19 80 ASP A C 1
ATOM 570 O O . ASP A 1 80 ? 0.45 -20.25 -1.044 1 98.19 80 ASP A O 1
ATOM 574 N N . ALA A 1 81 ? 2.471 -20.062 -1.945 1 98.62 81 ALA A N 1
ATOM 575 C CA . ALA A 1 81 ? 2.057 -19.172 -3.027 1 98.62 81 ALA A CA 1
ATOM 576 C C . ALA A 1 81 ? 1.033 -19.844 -3.934 1 98.62 81 ALA A C 1
ATOM 578 O O . ALA A 1 81 ? 0.076 -19.219 -4.387 1 98.62 81 ALA A O 1
ATOM 579 N N . ASP A 1 82 ? 1.232 -21.125 -4.184 1 98.62 82 ASP A N 1
ATOM 580 C CA . ASP A 1 82 ? 0.309 -21.859 -5.043 1 98.62 82 ASP A CA 1
ATOM 581 C C . ASP A 1 82 ? -1.091 -21.906 -4.434 1 98.62 82 ASP A C 1
ATOM 583 O O . ASP A 1 82 ? -2.082 -21.656 -5.125 1 98.62 82 ASP A O 1
ATOM 587 N N . ALA A 1 83 ? -1.128 -22.172 -3.178 1 98.62 83 ALA A N 1
ATOM 588 C CA . ALA A 1 83 ? -2.416 -22.281 -2.496 1 98.62 83 ALA A CA 1
ATOM 589 C C . ALA A 1 83 ? -3.133 -20.938 -2.457 1 98.62 83 ALA A C 1
ATOM 591 O O . ALA A 1 83 ? -4.336 -20.859 -2.711 1 98.62 83 ALA A O 1
ATOM 592 N N . VAL A 1 84 ? -2.377 -19.891 -2.113 1 98.69 84 VAL A N 1
ATOM 593 C CA . VAL A 1 84 ? -2.975 -18.562 -2.02 1 98.69 84 VAL A CA 1
ATOM 594 C C . VAL A 1 84 ? -3.439 -18.109 -3.4 1 98.69 84 VAL A C 1
ATOM 596 O O . VAL A 1 84 ? -4.52 -17.531 -3.539 1 98.69 84 VAL A O 1
ATOM 599 N N . CYS A 1 85 ? -2.664 -18.359 -4.363 1 98.81 85 CYS A N 1
ATOM 600 C CA . CYS A 1 85 ? -3.057 -18.016 -5.727 1 98.81 85 CYS A CA 1
ATOM 601 C C . CYS A 1 85 ? -4.336 -18.734 -6.121 1 98.81 85 CYS A C 1
ATOM 603 O O . CYS A 1 85 ? -5.277 -18.125 -6.621 1 98.81 85 CYS A O 1
ATOM 605 N N . ALA A 1 86 ? -4.371 -20.031 -5.906 1 98.75 86 ALA A N 1
ATOM 606 C CA . ALA A 1 86 ? -5.543 -20.828 -6.25 1 98.75 86 ALA A CA 1
ATOM 607 C C . ALA A 1 86 ? -6.793 -20.297 -5.551 1 98.75 86 ALA A C 1
ATOM 609 O O . ALA A 1 86 ? -7.859 -20.203 -6.16 1 98.75 86 ALA A O 1
ATOM 610 N N . GLN A 1 87 ? -6.664 -19.984 -4.328 1 98.69 87 GLN A N 1
ATOM 611 C CA . GLN A 1 87 ? -7.785 -19.453 -3.551 1 98.69 87 GLN A CA 1
ATOM 612 C C . GLN A 1 87 ? -8.258 -18.109 -4.102 1 98.69 87 GLN A C 1
ATOM 614 O O . GLN A 1 87 ? -9.461 -17.859 -4.18 1 98.69 87 GLN A O 1
ATOM 619 N N . ALA A 1 88 ? -7.324 -17.281 -4.418 1 98.81 88 ALA A N 1
ATOM 620 C CA . ALA A 1 88 ? -7.668 -15.969 -4.977 1 98.81 88 ALA A CA 1
ATOM 621 C C . ALA A 1 88 ? -8.367 -16.109 -6.324 1 98.81 88 ALA A C 1
ATOM 623 O O . ALA A 1 88 ? -9.312 -15.391 -6.625 1 98.81 88 ALA A O 1
ATOM 624 N N . LEU A 1 89 ? -7.859 -17.031 -7.117 1 98.88 89 LEU A N 1
ATOM 625 C CA . LEU A 1 89 ? -8.477 -17.281 -8.414 1 98.88 89 LEU A CA 1
ATOM 626 C C . LEU A 1 89 ? -9.898 -17.781 -8.25 1 98.88 89 LEU A C 1
ATOM 628 O O . LEU A 1 89 ? -10.805 -17.359 -8.977 1 98.88 89 LEU A O 1
ATOM 632 N N . ALA A 1 90 ? -10.094 -18.641 -7.324 1 98.81 90 ALA A N 1
ATOM 633 C CA . ALA A 1 90 ? -11.43 -19.156 -7.043 1 98.81 90 ALA A CA 1
ATOM 634 C C . ALA A 1 90 ? -12.375 -18.047 -6.609 1 98.81 90 ALA A C 1
ATOM 636 O O . ALA A 1 90 ? -13.586 -18.109 -6.852 1 98.81 90 ALA A O 1
ATOM 637 N N . ALA A 1 91 ? -11.781 -17.016 -6.047 1 98.81 91 ALA A N 1
ATOM 638 C CA . ALA A 1 91 ? -12.578 -15.898 -5.547 1 98.81 91 ALA A CA 1
ATOM 639 C C . ALA A 1 91 ? -12.844 -14.883 -6.648 1 98.81 91 ALA A C 1
ATOM 641 O O . ALA A 1 91 ? -13.656 -13.969 -6.477 1 98.81 91 ALA A O 1
ATOM 642 N N . GLY A 1 92 ? -12.109 -14.977 -7.762 1 98.81 92 GLY A N 1
ATOM 643 C CA . GLY A 1 92 ? -12.414 -14.078 -8.867 1 98.81 92 GLY A CA 1
ATOM 644 C C . GLY A 1 92 ? -11.211 -13.312 -9.359 1 98.81 92 GLY A C 1
ATOM 645 O O . GLY A 1 92 ? -11.32 -12.508 -10.289 1 98.81 92 GLY A O 1
ATOM 646 N N . ALA A 1 93 ? -10.07 -13.562 -8.773 1 98.69 93 ALA A N 1
ATOM 647 C CA . ALA A 1 93 ? -8.852 -12.938 -9.281 1 98.69 93 ALA A CA 1
ATOM 648 C C . ALA A 1 93 ? -8.453 -13.539 -10.625 1 98.69 93 ALA A C 1
ATOM 650 O O . ALA A 1 93 ? -9.031 -14.539 -11.062 1 98.69 93 ALA A O 1
ATOM 651 N N . HIS A 1 94 ? -7.473 -12.828 -11.281 1 98.31 94 HIS A N 1
ATOM 652 C CA . HIS A 1 94 ? -6.867 -13.367 -12.492 1 98.31 94 HIS A CA 1
ATOM 653 C C . HIS A 1 94 ? -5.344 -13.336 -12.414 1 98.31 94 HIS A 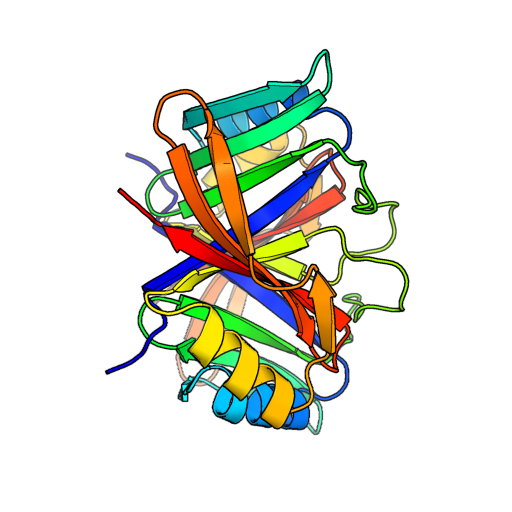C 1
ATOM 655 O O . HIS A 1 94 ? -4.777 -12.547 -11.648 1 98.31 94 HIS A O 1
ATOM 661 N N . VAL A 1 95 ? -4.68 -14.188 -13.234 1 98.38 95 VAL A N 1
ATOM 662 C CA . VAL A 1 95 ? -3.225 -14.273 -13.234 1 98.38 95 VAL A CA 1
ATOM 663 C C . VAL A 1 95 ? -2.643 -13.18 -14.133 1 98.38 95 VAL A C 1
ATOM 665 O O . VAL A 1 95 ? -3.094 -12.992 -15.266 1 98.38 95 VAL A O 1
ATOM 668 N N . ILE A 1 96 ? -1.741 -12.453 -13.602 1 97.06 96 ILE A N 1
ATOM 669 C CA . ILE A 1 96 ? -0.921 -11.547 -14.398 1 97.06 96 ILE A CA 1
ATOM 670 C C . ILE A 1 96 ? 0.4 -12.227 -14.758 1 97.06 96 ILE A C 1
ATOM 672 O O . ILE A 1 96 ? 0.788 -12.266 -15.93 1 97.06 96 ILE A O 1
ATOM 676 N N . TYR A 1 97 ? 1.056 -12.719 -13.75 1 97.5 97 TYR A N 1
ATOM 677 C CA . TYR A 1 97 ? 2.221 -13.578 -13.906 1 97.5 97 TYR A CA 1
ATOM 678 C C . TYR A 1 97 ? 2.047 -14.883 -13.133 1 97.5 97 TYR A C 1
ATOM 680 O O . TYR A 1 97 ? 1.695 -14.867 -11.945 1 97.5 97 TYR A O 1
ATOM 688 N N . PRO A 1 98 ? 2.275 -15.992 -13.812 1 98.5 98 PRO A N 1
ATOM 689 C CA . PRO A 1 98 ? 2.064 -17.281 -13.133 1 98.5 98 PRO A CA 1
ATOM 690 C C . PRO A 1 98 ? 3.033 -17.5 -11.977 1 98.5 98 PRO A C 1
ATOM 692 O O . PRO A 1 98 ? 4.16 -17 -12 1 98.5 98 PRO A O 1
ATOM 695 N N . VAL A 1 99 ? 2.568 -18.266 -10.984 1 98.62 99 VAL A N 1
ATOM 696 C CA . VAL A 1 99 ? 3.445 -18.656 -9.891 1 98.62 99 VAL A CA 1
ATOM 697 C C . VAL A 1 99 ? 4.543 -19.578 -10.414 1 98.62 99 VAL A C 1
ATOM 699 O O . VAL A 1 99 ? 4.262 -20.562 -11.109 1 98.62 99 VAL A O 1
ATOM 702 N N . ALA A 1 100 ? 5.762 -19.203 -10.094 1 98.38 100 ALA A N 1
ATOM 703 C CA . ALA A 1 100 ? 6.934 -19.953 -10.523 1 98.38 100 ALA A CA 1
ATOM 704 C C . ALA A 1 100 ? 8.102 -19.75 -9.562 1 98.38 100 ALA A C 1
ATOM 706 O O . ALA A 1 100 ? 8.055 -18.875 -8.703 1 98.38 100 ALA A O 1
ATOM 707 N N . ASP A 1 101 ? 9.078 -20.625 -9.711 1 97.44 101 ASP A N 1
ATOM 708 C CA . ASP A 1 101 ? 10.312 -20.422 -8.961 1 97.44 101 ASP A CA 1
ATOM 709 C C . ASP A 1 101 ? 11.18 -19.344 -9.594 1 97.44 101 ASP A C 1
ATOM 711 O O . ASP A 1 101 ? 11.297 -19.266 -10.82 1 97.44 101 ASP A O 1
ATOM 715 N N . HIS A 1 102 ? 11.609 -18.484 -8.734 1 94.62 102 HIS A N 1
ATOM 716 C CA . HIS A 1 102 ? 12.516 -17.438 -9.18 1 94.62 102 HIS A CA 1
ATOM 717 C C . HIS A 1 102 ? 13.852 -17.516 -8.453 1 94.62 102 HIS A C 1
ATOM 719 O O . HIS A 1 102 ? 13.898 -17.734 -7.246 1 94.62 102 HIS A O 1
ATOM 725 N N . ASP A 1 103 ? 14.859 -17.344 -9.227 1 90.94 103 ASP A N 1
ATOM 726 C CA . ASP A 1 103 ? 16.219 -17.25 -8.719 1 90.94 103 ASP A CA 1
ATOM 727 C C . ASP A 1 103 ? 16.859 -15.922 -9.102 1 90.94 103 ASP A C 1
ATOM 729 O O . ASP A 1 103 ? 17.125 -15.664 -10.281 1 90.94 103 ASP A O 1
ATOM 733 N N . TYR A 1 104 ? 17.094 -15.062 -8.117 1 83.19 104 TYR A N 1
ATOM 734 C CA . TYR A 1 104 ? 17.578 -13.703 -8.359 1 83.19 104 TYR A CA 1
ATOM 735 C C . TYR A 1 104 ? 19.094 -13.641 -8.219 1 83.19 104 TYR A C 1
ATOM 737 O O . TYR A 1 104 ? 19.703 -12.602 -8.492 1 83.19 104 TYR A O 1
ATOM 745 N N . GLY A 1 105 ? 19.688 -14.773 -7.816 1 82.75 105 GLY A N 1
ATOM 746 C CA . GLY A 1 105 ? 21.125 -14.82 -7.582 1 82.75 105 GLY A CA 1
ATOM 747 C C . GLY A 1 105 ? 21.5 -14.508 -6.145 1 82.75 105 GLY A C 1
ATOM 748 O O . GLY A 1 105 ? 20.672 -14.023 -5.371 1 82.75 105 GLY A O 1
ATOM 749 N N . ASP A 1 106 ? 22.719 -14.875 -5.758 1 81.06 106 ASP A N 1
ATOM 750 C CA . ASP A 1 106 ? 23.328 -14.562 -4.465 1 81.06 106 ASP A CA 1
ATOM 751 C C . ASP A 1 106 ? 22.531 -15.195 -3.322 1 81.06 106 ASP A C 1
ATOM 753 O O . ASP A 1 106 ? 22.438 -14.617 -2.236 1 81.06 106 ASP A O 1
ATOM 757 N N . GLY A 1 107 ? 21.75 -16.219 -3.684 1 82.56 107 GLY A N 1
ATOM 758 C CA . GLY A 1 107 ? 21.062 -16.969 -2.645 1 82.56 107 GLY A CA 1
ATOM 759 C C . GLY A 1 107 ? 19.625 -16.531 -2.443 1 82.56 107 GLY A C 1
ATOM 760 O O . GLY A 1 107 ? 18.906 -17.078 -1.609 1 82.56 107 GLY A O 1
ATOM 761 N N . TYR A 1 108 ? 19.25 -15.578 -3.123 1 84.69 108 TYR A N 1
ATOM 762 C CA . TYR A 1 108 ? 17.875 -15.117 -2.988 1 84.69 108 TYR A CA 1
ATOM 763 C C . TYR A 1 108 ? 16.969 -15.797 -4 1 84.69 108 TYR A C 1
ATOM 765 O O . TYR A 1 108 ? 17.156 -15.656 -5.211 1 84.69 108 TYR A O 1
ATOM 773 N N . ARG A 1 109 ? 16.109 -16.625 -3.41 1 92.38 109 ARG A N 1
ATOM 774 C CA . ARG A 1 109 ? 15.117 -17.344 -4.203 1 92.38 109 ARG A CA 1
ATOM 775 C C . ARG A 1 109 ? 13.727 -17.219 -3.59 1 92.38 109 ARG A C 1
ATOM 777 O O . ARG A 1 109 ? 13.594 -17.094 -2.371 1 92.38 109 ARG A O 1
ATOM 784 N N . ASP A 1 110 ? 12.766 -17.219 -4.461 1 96.38 110 ASP A N 1
ATOM 785 C CA . ASP A 1 110 ? 11.391 -17.281 -3.977 1 96.38 110 ASP A CA 1
ATOM 786 C C . ASP A 1 110 ? 10.492 -18.031 -4.965 1 96.38 110 ASP A C 1
ATOM 788 O O . ASP A 1 110 ? 10.953 -18.469 -6.02 1 96.38 110 ASP A O 1
ATOM 792 N N . ARG A 1 111 ? 9.414 -18.484 -4.551 1 97.94 111 ARG A N 1
ATOM 793 C CA . ARG A 1 111 ? 8.297 -18.906 -5.395 1 97.94 111 ARG A CA 1
ATOM 794 C C . ARG A 1 111 ? 7.152 -17.906 -5.328 1 97.94 111 ARG A C 1
ATOM 796 O O . ARG A 1 111 ? 6.746 -17.484 -4.238 1 97.94 111 ARG A O 1
ATOM 803 N N . GLY A 1 112 ? 6.766 -17.406 -6.477 1 97.88 112 GLY A N 1
ATOM 804 C CA . GLY A 1 112 ? 5.707 -16.406 -6.453 1 97.88 112 GLY A CA 1
ATOM 805 C C . GLY A 1 112 ? 5.219 -16.016 -7.836 1 97.88 112 GLY A C 1
ATOM 806 O O . GLY A 1 112 ? 5.695 -16.547 -8.836 1 97.88 112 GLY A O 1
ATOM 807 N N . GLY A 1 113 ? 4.211 -15.172 -7.879 1 98.19 113 GLY A N 1
ATOM 808 C CA . GLY A 1 113 ? 3.549 -14.617 -9.047 1 98.19 113 GLY A CA 1
ATOM 809 C C . GLY A 1 113 ? 2.801 -13.328 -8.758 1 98.19 113 GLY A C 1
ATOM 810 O O . GLY A 1 113 ? 3.098 -12.648 -7.773 1 98.19 113 GLY A O 1
ATOM 811 N N . ARG A 1 114 ? 1.979 -13.055 -9.75 1 98.25 114 ARG A N 1
ATOM 812 C CA . ARG A 1 114 ? 1.197 -11.836 -9.586 1 98.25 114 ARG A CA 1
ATOM 813 C C . ARG A 1 114 ? -0.241 -12.039 -10.055 1 98.25 114 ARG A C 1
ATOM 815 O O . ARG A 1 114 ? -0.482 -12.648 -11.094 1 98.25 114 ARG A O 1
ATOM 822 N N . ILE A 1 115 ? -1.111 -11.523 -9.242 1 98.44 115 ILE A N 1
ATOM 823 C CA . ILE A 1 115 ? -2.523 -11.625 -9.594 1 98.44 115 ILE A CA 1
ATOM 824 C C . ILE A 1 115 ? -3.162 -10.234 -9.562 1 98.44 115 ILE A C 1
ATOM 826 O O . ILE A 1 115 ? -2.645 -9.32 -8.922 1 98.44 115 ILE A O 1
ATOM 830 N N . GLY A 1 116 ? -4.188 -10.109 -10.328 1 97.94 116 GLY A N 1
ATOM 831 C CA . GLY A 1 116 ? -5.082 -8.969 -10.258 1 97.94 116 GLY A CA 1
ATOM 832 C C . GLY A 1 116 ? -6.402 -9.281 -9.578 1 97.94 116 GLY A C 1
ATOM 833 O O . GLY A 1 116 ? -7.004 -10.328 -9.844 1 97.94 116 GLY A O 1
ATOM 834 N N . ASP A 1 117 ? -6.836 -8.43 -8.703 1 98.25 117 ASP A N 1
ATOM 835 C CA . ASP A 1 117 ? -8.156 -8.617 -8.109 1 98.25 117 ASP A CA 1
ATOM 836 C C . ASP A 1 117 ? -9.242 -7.984 -8.969 1 98.25 117 ASP A C 1
ATOM 838 O O . ASP A 1 117 ? -8.953 -7.289 -9.938 1 98.25 117 ASP A O 1
ATOM 842 N N . PRO A 1 118 ? -10.492 -8.258 -8.711 1 97.69 118 PRO A N 1
ATOM 843 C CA . PRO A 1 118 ? -11.586 -7.766 -9.555 1 97.69 118 PRO A CA 1
ATOM 844 C C . PRO A 1 118 ? -11.727 -6.246 -9.508 1 97.69 118 PRO A C 1
ATOM 846 O O . PRO A 1 118 ? -12.477 -5.668 -10.289 1 97.69 118 PRO A O 1
ATOM 849 N N . PHE A 1 119 ? -11.031 -5.562 -8.672 1 97.69 119 PHE A N 1
ATOM 850 C CA . PHE A 1 119 ? -11.203 -4.133 -8.445 1 97.69 119 PHE A CA 1
ATOM 851 C C . PHE A 1 119 ? -10.039 -3.346 -9.039 1 97.69 119 PHE A C 1
ATOM 853 O O . PHE A 1 119 ? -10 -2.117 -8.945 1 97.69 119 PHE A O 1
ATOM 860 N N . GLY A 1 120 ? -9.086 -4.094 -9.57 1 96.88 120 GLY A N 1
ATOM 861 C CA . GLY A 1 120 ? -8.039 -3.451 -10.344 1 96.88 120 GLY A CA 1
ATOM 862 C C . GLY A 1 120 ? -6.715 -3.359 -9.602 1 96.88 120 GLY A C 1
ATOM 863 O O . GLY A 1 120 ? -5.719 -2.889 -10.156 1 96.88 120 GLY A O 1
ATOM 864 N N . HIS A 1 121 ? -6.648 -3.779 -8.406 1 98.06 121 HIS A N 1
ATOM 865 C CA . HIS A 1 121 ? -5.398 -3.783 -7.652 1 98.06 121 HIS A CA 1
ATOM 866 C C . HIS A 1 121 ? -4.578 -5.031 -7.961 1 98.06 121 HIS A C 1
ATOM 868 O O . HIS A 1 121 ? -5.133 -6.07 -8.32 1 98.06 121 HIS A O 1
ATOM 874 N N . GLN A 1 122 ? -3.271 -4.848 -7.875 1 98 122 GLN A N 1
ATOM 875 C CA . GLN A 1 122 ? -2.369 -5.957 -8.18 1 98 122 GLN A CA 1
ATOM 876 C C . GLN A 1 122 ? -1.664 -6.449 -6.918 1 98 122 GLN A C 1
ATOM 878 O O . GLN A 1 122 ? -1.261 -5.652 -6.074 1 98 122 GLN A O 1
ATOM 883 N N . TRP A 1 123 ? -1.528 -7.734 -6.852 1 98.56 123 TRP A N 1
ATOM 884 C CA . TRP A 1 123 ? -0.934 -8.43 -5.715 1 98.56 123 TRP A CA 1
ATOM 885 C C . TRP A 1 123 ? 0.211 -9.328 -6.164 1 98.56 123 TRP A C 1
ATOM 887 O O . TRP A 1 123 ? 0.013 -10.242 -6.969 1 98.56 123 TRP A O 1
ATOM 897 N N . MET A 1 124 ? 1.361 -8.992 -5.672 1 98.5 124 MET A N 1
ATOM 898 C CA . MET A 1 124 ? 2.506 -9.883 -5.84 1 98.5 124 MET A CA 1
ATOM 899 C C . MET A 1 124 ? 2.566 -10.906 -4.711 1 98.5 124 MET A C 1
ATOM 901 O O . MET A 1 124 ? 2.596 -10.539 -3.535 1 98.5 124 MET A O 1
ATOM 905 N N . LEU A 1 125 ? 2.5 -12.156 -5.066 1 98.75 125 LEU A N 1
ATOM 906 C CA . LEU A 1 125 ? 2.654 -13.25 -4.102 1 98.75 125 LEU A CA 1
ATOM 907 C C . LEU A 1 125 ? 4.117 -13.664 -3.986 1 98.75 125 LEU A C 1
ATOM 909 O O . LEU A 1 125 ? 4.781 -13.906 -4.996 1 98.75 125 LEU A O 1
ATOM 913 N N . ILE A 1 126 ? 4.582 -13.703 -2.758 1 98.25 126 ILE A N 1
ATOM 914 C CA . ILE A 1 126 ? 5.988 -14.016 -2.521 1 98.25 126 ILE A CA 1
ATOM 915 C C . ILE A 1 126 ? 6.105 -15.109 -1.463 1 98.25 126 ILE A C 1
ATOM 917 O O . ILE A 1 126 ? 5.672 -14.93 -0.323 1 98.25 126 ILE A O 1
ATOM 921 N N . GLU A 1 127 ? 6.578 -16.172 -1.792 1 98.44 127 GLU A N 1
ATOM 922 C CA . GLU A 1 127 ? 6.977 -17.234 -0.889 1 98.44 127 GLU A CA 1
ATOM 923 C C . GLU A 1 127 ? 8.492 -17.375 -0.814 1 98.44 127 GLU A C 1
ATOM 925 O O . GLU A 1 127 ? 9.11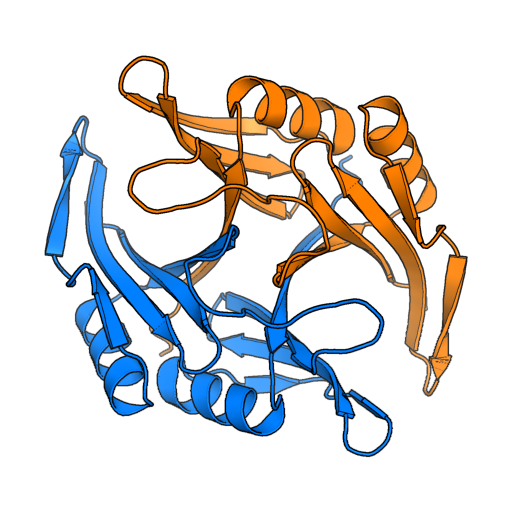7 -17.953 -1.699 1 98.44 127 GLU A O 1
ATOM 930 N N . PRO A 1 128 ? 9.055 -16.797 0.258 1 95.69 128 PRO A N 1
ATOM 931 C CA . PRO A 1 128 ? 10.516 -16.906 0.353 1 95.69 128 PRO A CA 1
ATOM 932 C C . PRO A 1 128 ? 11 -18.359 0.415 1 95.69 128 PRO A C 1
ATOM 934 O O . PRO A 1 128 ? 10.352 -19.203 1.041 1 95.69 128 PRO A O 1
ATOM 937 N N . ARG A 1 129 ? 12.109 -18.547 -0.361 1 92 129 ARG A N 1
ATOM 938 C CA . ARG A 1 129 ? 12.711 -19.875 -0.358 1 92 129 ARG A CA 1
ATOM 939 C C . ARG A 1 129 ? 14.164 -19.812 0.094 1 92 129 ARG A C 1
ATOM 941 O O . ARG A 1 129 ? 14.859 -18.828 -0.154 1 92 129 ARG A O 1
ATOM 948 N N . ASP A 1 130 ? 14.648 -20.781 0.916 1 77.12 130 ASP A N 1
ATOM 949 C CA . ASP A 1 130 ? 16.047 -20.938 1.335 1 77.12 130 ASP A CA 1
ATOM 950 C C . ASP A 1 130 ? 16.922 -21.344 0.161 1 77.12 130 ASP A C 1
ATOM 952 O O . ASP A 1 130 ? 16.469 -22.016 -0.77 1 77.12 130 ASP A O 1
ATOM 956 N N . MET B 1 1 ? -4.367 -22.312 9.68 1 68.94 1 MET B N 1
ATOM 957 C CA . MET B 1 1 ? -3.531 -21.141 9.922 1 68.94 1 MET B CA 1
ATOM 958 C C . MET B 1 1 ? -3.404 -20.281 8.664 1 68.94 1 MET B C 1
ATOM 960 O O . MET B 1 1 ? -3.529 -20.781 7.551 1 68.94 1 MET B O 1
ATOM 964 N N . SER B 1 2 ? -3.42 -18.984 8.812 1 84.31 2 SER B N 1
ATOM 965 C CA . SER B 1 2 ? -3.404 -18.141 7.617 1 84.31 2 SER B CA 1
ATOM 966 C C . SER B 1 2 ? -2.088 -18.281 6.859 1 84.31 2 SER B C 1
ATOM 968 O O . SER B 1 2 ? -1.026 -18.422 7.469 1 84.31 2 SER B O 1
ATOM 970 N N . HIS B 1 3 ? -2.199 -18.484 5.621 1 95.12 3 HIS B N 1
ATOM 971 C CA . HIS B 1 3 ? -1.026 -18.547 4.754 1 95.12 3 HIS B CA 1
ATOM 972 C C . HIS B 1 3 ? -0.421 -17.172 4.535 1 95.12 3 HIS B C 1
ATOM 974 O O . HIS B 1 3 ? 0.631 -17.047 3.908 1 95.12 3 HIS B O 1
ATOM 980 N N . ILE B 1 4 ? -1.051 -16.219 5.094 1 97.62 4 ILE B N 1
ATOM 981 C CA . ILE B 1 4 ? -0.644 -14.844 4.875 1 97.62 4 ILE B CA 1
ATOM 982 C C . ILE B 1 4 ? 0.293 -14.398 5.996 1 97.62 4 ILE B C 1
ATOM 984 O O . ILE B 1 4 ? -0.078 -14.422 7.172 1 97.62 4 ILE B O 1
ATOM 988 N N . GLN B 1 5 ? 1.473 -13.914 5.613 1 97.69 5 GLN B N 1
ATOM 989 C CA . GLN B 1 5 ? 2.482 -13.594 6.617 1 97.69 5 GLN B CA 1
ATOM 990 C C . GLN B 1 5 ? 2.613 -12.086 6.805 1 97.69 5 GLN B C 1
ATOM 992 O O . GLN B 1 5 ? 2.756 -11.609 7.93 1 97.69 5 GLN B O 1
ATOM 997 N N . SER B 1 6 ? 2.66 -11.312 5.742 1 97.81 6 SER B N 1
ATOM 998 C CA . SER B 1 6 ? 2.814 -9.867 5.836 1 97.81 6 SER B CA 1
ATOM 999 C C . SER B 1 6 ? 2.451 -9.18 4.523 1 97.81 6 SER B C 1
ATOM 1001 O O . SER B 1 6 ? 2.277 -9.844 3.5 1 97.81 6 SER B O 1
ATOM 1003 N N . LEU B 1 7 ? 2.262 -7.945 4.566 1 98.5 7 LEU B N 1
ATOM 1004 C CA . LEU B 1 7 ? 1.937 -7.105 3.418 1 98.5 7 LEU B CA 1
ATOM 1005 C C . LEU B 1 7 ? 2.77 -5.828 3.424 1 98.5 7 LEU B C 1
ATOM 1007 O O . LEU B 1 7 ? 2.881 -5.16 4.453 1 98.5 7 LEU B O 1
ATOM 1011 N N . GLN B 1 8 ? 3.369 -5.531 2.357 1 98.19 8 GLN B N 1
ATOM 1012 C CA . GLN B 1 8 ? 4.031 -4.242 2.186 1 98.19 8 GLN B CA 1
ATOM 1013 C C . GLN B 1 8 ? 3.742 -3.656 0.806 1 98.19 8 GLN B C 1
ATOM 1015 O O . GLN B 1 8 ? 3.789 -4.367 -0.2 1 98.19 8 GLN B O 1
ATOM 1020 N N . PRO B 1 9 ? 3.436 -2.416 0.744 1 98.81 9 PRO B N 1
ATOM 1021 C CA . PRO B 1 9 ? 3.271 -1.811 -0.579 1 98.81 9 PRO B CA 1
ATOM 1022 C C . PRO B 1 9 ? 4.598 -1.642 -1.318 1 98.81 9 PRO B C 1
ATOM 1024 O O . PRO B 1 9 ? 5.625 -1.353 -0.696 1 98.81 9 PRO B O 1
ATOM 1027 N N . LYS B 1 10 ? 4.547 -1.875 -2.584 1 98.69 10 LYS B N 1
ATOM 1028 C CA . LYS B 1 10 ? 5.633 -1.56 -3.508 1 98.69 10 LYS B CA 1
ATOM 1029 C C . LYS B 1 10 ? 5.285 -0.351 -4.371 1 98.69 10 LYS B C 1
ATOM 1031 O O . LYS B 1 10 ? 4.355 -0.405 -5.176 1 98.69 10 LYS B O 1
ATOM 1036 N N . LEU B 1 11 ? 6.008 0.702 -4.195 1 98.69 11 LEU B N 1
ATOM 1037 C CA . LEU B 1 11 ? 5.766 1.939 -4.93 1 98.69 11 LEU B CA 1
ATOM 1038 C C . LEU B 1 11 ? 6.559 1.967 -6.23 1 98.69 11 LEU B C 1
ATOM 1040 O O . LEU B 1 11 ? 7.773 1.754 -6.227 1 98.69 11 LEU B O 1
ATOM 1044 N N . VAL B 1 12 ? 5.875 2.188 -7.328 1 98.31 12 VAL B N 1
ATOM 1045 C CA . VAL B 1 12 ? 6.551 2.404 -8.602 1 98.31 12 VAL B CA 1
ATOM 1046 C C . VAL B 1 12 ? 6.832 3.893 -8.797 1 98.31 12 VAL B C 1
ATOM 1048 O O . VAL B 1 12 ? 5.953 4.73 -8.586 1 98.31 12 VAL B O 1
ATOM 1051 N N . VAL B 1 13 ? 8.031 4.242 -9.141 1 98.19 13 VAL B N 1
ATOM 1052 C CA . VAL B 1 13 ? 8.422 5.645 -9.242 1 98.19 13 VAL B CA 1
ATOM 1053 C C . VAL B 1 13 ? 9.227 5.871 -10.523 1 98.19 13 VAL B C 1
ATOM 1055 O O . VAL B 1 13 ? 9.711 4.914 -11.133 1 98.19 13 VAL B O 1
ATOM 1058 N N . GLU B 1 14 ? 9.227 7.121 -10.953 1 97 14 GLU B N 1
ATOM 1059 C CA . GLU B 1 14 ? 10.234 7.562 -11.914 1 97 14 GLU B CA 1
ATOM 1060 C C . GLU B 1 14 ? 11.461 8.141 -11.211 1 97 14 GLU B C 1
ATOM 1062 O O . GLU B 1 14 ? 11.391 9.227 -10.625 1 97 14 GLU B O 1
ATOM 1067 N N . GLY B 1 15 ? 12.562 7.332 -11.211 1 97.5 15 GLY B N 1
ATOM 1068 C CA . GLY B 1 15 ? 13.773 7.754 -10.516 1 97.5 15 GLY B CA 1
ATOM 1069 C C . GLY B 1 15 ? 13.836 7.277 -9.078 1 97.5 15 GLY B C 1
ATOM 1070 O O . GLY B 1 15 ? 13.617 8.055 -8.148 1 97.5 15 GLY B O 1
ATOM 1071 N N . ALA B 1 16 ? 14.273 6.062 -8.891 1 97.94 16 ALA B N 1
ATOM 1072 C CA . ALA B 1 16 ? 14.258 5.387 -7.598 1 97.94 16 ALA B CA 1
ATOM 1073 C C . ALA B 1 16 ? 15.25 6.02 -6.633 1 97.94 16 ALA B C 1
ATOM 1075 O O . ALA B 1 16 ? 14.961 6.18 -5.445 1 97.94 16 ALA B O 1
ATOM 1076 N N . ASP B 1 17 ? 16.359 6.441 -7.141 1 97.38 17 ASP B N 1
ATOM 1077 C CA . ASP B 1 17 ? 17.375 7.008 -6.258 1 97.38 17 ASP B CA 1
ATOM 1078 C C . ASP B 1 17 ? 16.906 8.336 -5.664 1 97.38 17 ASP B C 1
ATOM 1080 O O . ASP B 1 17 ? 17.125 8.602 -4.48 1 97.38 17 ASP B O 1
ATOM 1084 N N . LYS B 1 18 ? 16.297 9.133 -6.473 1 98.31 18 LYS B N 1
ATOM 1085 C CA . LYS B 1 18 ? 15.734 10.375 -5.973 1 98.31 18 LYS B CA 1
ATOM 1086 C C . LYS B 1 18 ? 14.609 10.109 -4.973 1 98.31 18 LYS B C 1
ATOM 1088 O O . LYS B 1 18 ? 14.469 10.82 -3.979 1 98.31 18 LYS B O 1
ATOM 1093 N N . ALA B 1 19 ? 13.82 9.102 -5.262 1 98.62 19 ALA B N 1
ATOM 1094 C CA . ALA B 1 19 ? 12.75 8.727 -4.348 1 98.62 19 ALA B CA 1
ATOM 1095 C C . ALA B 1 19 ? 13.305 8.266 -3.004 1 98.62 19 ALA B C 1
ATOM 1097 O O . ALA B 1 19 ? 12.805 8.672 -1.949 1 98.62 19 ALA B O 1
ATOM 1098 N N . ILE B 1 20 ? 14.289 7.438 -3.055 1 98.31 20 ILE B N 1
ATOM 1099 C CA . ILE B 1 20 ? 14.93 6.949 -1.836 1 98.31 20 ILE B CA 1
ATOM 1100 C C . ILE B 1 20 ? 15.445 8.133 -1.016 1 98.31 20 ILE B C 1
ATOM 1102 O O . ILE B 1 20 ? 15.234 8.195 0.198 1 98.31 20 ILE B O 1
ATOM 1106 N N . ALA B 1 21 ? 16.078 9.078 -1.664 1 98.62 21 ALA B N 1
ATOM 1107 C CA . ALA B 1 21 ? 16.578 10.273 -0.984 1 98.62 21 ALA B CA 1
ATOM 1108 C C . ALA B 1 21 ? 15.438 11.055 -0.334 1 98.62 21 ALA B C 1
ATOM 1110 O O . ALA B 1 21 ? 15.562 11.516 0.8 1 98.62 21 ALA B O 1
ATOM 1111 N N . PHE B 1 22 ? 14.367 11.156 -1.018 1 98.88 22 PHE B N 1
ATOM 1112 C CA . PHE B 1 22 ? 13.203 11.859 -0.481 1 98.88 22 PHE B CA 1
ATOM 1113 C C . PHE B 1 22 ? 12.688 11.164 0.771 1 98.88 22 PHE B C 1
ATOM 1115 O O . PHE B 1 22 ? 12.469 11.805 1.8 1 98.88 22 PHE B O 1
ATOM 1122 N N . TYR B 1 23 ? 12.422 9.859 0.68 1 98.75 23 TYR B N 1
ATOM 1123 C CA . TYR B 1 23 ? 11.82 9.148 1.799 1 98.75 23 TYR B CA 1
ATOM 1124 C C . TYR B 1 23 ? 12.758 9.117 3 1 98.75 23 TYR B C 1
ATOM 1126 O O . TYR B 1 23 ? 12.305 9.086 4.148 1 98.75 23 TYR B O 1
ATOM 1134 N N . THR B 1 24 ? 14.07 9.094 2.725 1 98.5 24 THR B N 1
ATOM 1135 C CA . THR B 1 24 ? 15.031 9.242 3.812 1 98.5 24 THR B CA 1
ATOM 1136 C C . THR B 1 24 ? 14.891 10.602 4.488 1 98.5 24 THR B C 1
ATOM 1138 O O . THR B 1 24 ? 14.789 10.68 5.715 1 98.5 24 THR B O 1
ATOM 1141 N N . ALA B 1 25 ? 14.82 11.602 3.748 1 98.62 25 ALA B N 1
ATOM 1142 C CA . ALA B 1 25 ? 14.711 12.961 4.281 1 98.62 25 ALA B CA 1
ATOM 1143 C C . ALA B 1 25 ? 13.359 13.188 4.941 1 98.62 25 ALA B C 1
ATOM 1145 O O . ALA B 1 25 ? 13.273 13.812 6 1 98.62 25 ALA B O 1
ATOM 1146 N N . ALA B 1 26 ? 12.32 12.711 4.367 1 98.69 26 ALA B N 1
ATOM 1147 C CA . ALA B 1 26 ? 10.953 13.023 4.781 1 98.69 26 ALA B CA 1
ATOM 1148 C C . ALA B 1 26 ? 10.547 12.203 6.004 1 98.69 26 ALA B C 1
ATOM 1150 O O . ALA B 1 26 ? 9.875 12.711 6.902 1 98.69 26 ALA B O 1
ATOM 1151 N N . PHE B 1 27 ? 10.961 10.898 5.988 1 98.56 27 PHE B N 1
ATOM 1152 C CA . PHE B 1 27 ? 10.398 9.992 6.98 1 98.56 27 PHE B CA 1
ATOM 1153 C C . PHE B 1 27 ? 11.508 9.328 7.793 1 98.56 27 PHE B C 1
ATOM 1155 O O . PHE B 1 27 ? 11.227 8.555 8.711 1 98.56 27 PHE B O 1
ATOM 1162 N N . GLY B 1 28 ? 12.742 9.586 7.465 1 98.19 28 GLY B N 1
ATOM 1163 C CA . GLY B 1 28 ? 13.852 8.914 8.117 1 98.19 28 GLY B CA 1
ATOM 1164 C C . GLY B 1 28 ? 14.023 7.473 7.68 1 98.19 28 GLY B C 1
ATOM 1165 O O . GLY B 1 28 ? 14.516 6.641 8.438 1 98.19 28 GLY B O 1
ATOM 1166 N N . ALA B 1 29 ? 13.609 7.184 6.52 1 98.25 29 ALA B N 1
ATOM 1167 C CA . ALA B 1 29 ? 13.672 5.816 6.02 1 98.25 29 ALA B CA 1
ATOM 1168 C C . ALA B 1 29 ? 15.109 5.387 5.762 1 98.25 29 ALA B C 1
ATOM 1170 O O . ALA B 1 29 ? 15.922 6.176 5.273 1 98.25 29 ALA B O 1
ATOM 1171 N N . VAL B 1 30 ? 15.328 4.145 6.051 1 97.75 30 VAL B N 1
ATOM 1172 C CA . VAL B 1 30 ? 16.625 3.531 5.77 1 97.75 30 VAL B CA 1
ATOM 1173 C C . VAL B 1 30 ? 16.453 2.422 4.734 1 97.75 30 VAL B C 1
ATOM 1175 O O . VAL B 1 30 ? 15.492 1.651 4.793 1 97.75 30 VAL B O 1
ATOM 1178 N N . VAL B 1 31 ? 17.469 2.33 3.877 1 96.25 31 VAL B N 1
ATOM 1179 C CA . VAL B 1 31 ? 17.422 1.333 2.814 1 96.25 31 VAL B CA 1
ATOM 1180 C C . VAL B 1 31 ? 18.203 0.087 3.244 1 96.25 31 VAL B C 1
ATOM 1182 O O . VAL B 1 31 ? 19.297 0.189 3.793 1 96.25 31 VAL B O 1
ATOM 1185 N N . SER B 1 32 ? 17.688 -1.075 3.119 1 90.25 32 SER B N 1
ATOM 1186 C CA . SER B 1 32 ? 18.406 -2.283 3.518 1 90.25 32 SER B CA 1
ATOM 1187 C C . SER B 1 32 ? 18.594 -3.225 2.336 1 90.25 32 SER B C 1
ATOM 1189 O O . SER B 1 32 ? 19.453 -4.109 2.377 1 90.25 32 SER B O 1
ATOM 1191 N N . ASP B 1 33 ? 17.906 -3.129 1.259 1 88.69 33 ASP B N 1
ATOM 1192 C CA . ASP B 1 33 ? 18 -3.988 0.083 1 88.69 33 ASP B CA 1
ATOM 1193 C C . ASP B 1 33 ? 17.781 -3.189 -1.2 1 88.69 33 ASP B C 1
ATOM 1195 O O . ASP B 1 33 ? 16.766 -2.508 -1.351 1 88.69 33 ASP B O 1
ATOM 1199 N N . ARG B 1 34 ? 18.844 -3.057 -1.896 1 92.69 34 ARG B N 1
ATOM 1200 C CA . ARG B 1 34 ? 18.75 -2.367 -3.18 1 92.69 34 ARG B CA 1
ATOM 1201 C C . ARG B 1 34 ? 19.281 -3.242 -4.309 1 92.69 34 ARG B C 1
ATOM 1203 O O . ARG B 1 34 ? 20.422 -3.688 -4.273 1 92.69 34 ARG B O 1
ATOM 1210 N N . VAL B 1 35 ? 18.406 -3.443 -5.223 1 92.38 35 VAL B N 1
ATOM 1211 C CA . VAL B 1 35 ? 18.75 -4.246 -6.391 1 92.38 35 VAL B CA 1
ATOM 1212 C C . VAL B 1 35 ? 18.516 -3.438 -7.66 1 92.38 35 VAL B C 1
ATOM 1214 O O . VAL B 1 35 ? 17.438 -2.848 -7.836 1 92.38 35 VAL B O 1
ATOM 1217 N N . ALA B 1 36 ? 19.516 -3.461 -8.508 1 92.81 36 ALA B N 1
ATOM 1218 C CA . ALA B 1 36 ? 19.391 -2.717 -9.758 1 92.81 36 ALA B CA 1
ATOM 1219 C C . ALA B 1 36 ? 19.844 -3.561 -10.953 1 92.81 36 ALA B C 1
ATOM 1221 O O . ALA B 1 36 ? 20.688 -4.449 -10.805 1 92.81 36 ALA B O 1
ATOM 1222 N N . HIS B 1 37 ? 19.156 -3.332 -12.031 1 90.56 37 HIS B N 1
ATOM 1223 C CA . HIS B 1 37 ? 19.578 -3.779 -13.352 1 90.56 37 HIS B CA 1
ATOM 1224 C C . HIS B 1 37 ? 19.953 -2.6 -14.242 1 90.56 37 HIS B C 1
ATOM 1226 O O . HIS B 1 37 ? 19.078 -1.901 -14.758 1 90.56 37 HIS B O 1
ATOM 1232 N N . GLY B 1 38 ? 21.266 -2.488 -14.414 1 91.44 38 GLY B N 1
ATOM 1233 C CA . GLY B 1 38 ? 21.719 -1.256 -15.039 1 91.44 38 GLY B CA 1
ATOM 1234 C C . GLY B 1 38 ? 21.391 -0.018 -14.227 1 91.44 38 GLY B C 1
ATOM 1235 O O . GLY B 1 38 ? 21.719 0.056 -13.039 1 91.44 38 GLY B O 1
ATOM 1236 N N . ASP B 1 39 ? 20.719 0.925 -14.898 1 92.06 39 ASP B N 1
ATOM 1237 C CA . ASP B 1 39 ? 20.406 2.188 -14.234 1 92.06 39 ASP B CA 1
ATOM 1238 C C . ASP B 1 39 ? 19.016 2.146 -13.609 1 92.06 39 ASP B C 1
ATOM 1240 O O . ASP B 1 39 ? 18.562 3.129 -13.008 1 92.06 39 ASP B O 1
ATOM 1244 N N . ARG B 1 40 ? 18.5 0.991 -13.664 1 95.12 40 ARG B N 1
ATOM 1245 C CA . ARG B 1 40 ? 17.125 0.887 -13.164 1 95.12 40 ARG B CA 1
ATOM 1246 C C . ARG B 1 40 ? 17.078 0.094 -11.859 1 95.12 40 ARG B C 1
ATOM 1248 O O . ARG B 1 40 ? 17.547 -1.046 -11.805 1 95.12 40 ARG B O 1
ATOM 1255 N N . VAL B 1 41 ? 16.578 0.715 -10.867 1 96.88 41 VAL B N 1
ATOM 1256 C CA . VAL B 1 41 ? 16.344 -0.001 -9.617 1 96.88 41 VAL B CA 1
ATOM 1257 C C . VAL B 1 41 ? 15.117 -0.899 -9.758 1 96.88 41 VAL B C 1
ATOM 1259 O O . VAL B 1 41 ? 14.039 -0.428 -10.109 1 96.88 41 VAL B O 1
ATOM 1262 N N . VAL B 1 42 ? 15.312 -2.158 -9.461 1 94.75 42 VAL B N 1
ATOM 1263 C CA . VAL B 1 42 ? 14.195 -3.082 -9.625 1 94.75 42 VAL B CA 1
ATOM 1264 C C . VAL B 1 42 ? 13.625 -3.451 -8.258 1 94.75 42 VAL B C 1
ATOM 1266 O O . VAL B 1 42 ? 12.547 -4.035 -8.164 1 94.75 42 VAL B O 1
ATOM 1269 N N . HIS B 1 43 ? 14.375 -3.133 -7.238 1 95.88 43 HIS B N 1
ATOM 1270 C CA . HIS B 1 43 ? 13.906 -3.365 -5.879 1 95.88 43 HIS B CA 1
ATOM 1271 C C . HIS B 1 43 ? 14.727 -2.572 -4.867 1 95.88 43 HIS B C 1
ATOM 1273 O O . HIS B 1 43 ? 15.953 -2.553 -4.938 1 95.88 43 HIS B O 1
ATOM 1279 N N . ALA B 1 44 ? 14.062 -1.977 -3.949 1 97.56 44 ALA B N 1
ATOM 1280 C CA . ALA B 1 44 ? 14.656 -1.373 -2.76 1 97.56 44 ALA B CA 1
ATOM 1281 C C . ALA B 1 44 ? 13.727 -1.488 -1.558 1 97.56 44 ALA B C 1
ATOM 1283 O O . ALA B 1 44 ? 12.555 -1.123 -1.637 1 97.56 44 ALA B O 1
ATOM 1284 N N . GLN B 1 45 ? 14.234 -1.991 -0.498 1 97.88 45 GLN B N 1
ATOM 1285 C CA . GLN B 1 45 ? 13.492 -2.043 0.756 1 97.88 45 GLN B CA 1
ATOM 1286 C C . GLN B 1 45 ? 13.758 -0.802 1.604 1 97.88 45 GLN B C 1
ATOM 1288 O O . GLN B 1 45 ? 14.906 -0.406 1.793 1 97.88 45 GLN B O 1
ATOM 1293 N N . LEU B 1 46 ? 12.664 -0.18 2.086 1 98.38 46 LEU B N 1
ATOM 1294 C CA . LEU B 1 46 ? 12.758 0.979 2.965 1 98.38 46 LEU B CA 1
ATOM 1295 C C . LEU B 1 46 ? 12.047 0.72 4.289 1 98.38 46 LEU B C 1
ATOM 1297 O O . LEU B 1 46 ? 10.969 0.134 4.312 1 98.38 46 LEU B O 1
ATOM 1301 N N . VAL B 1 47 ? 12.734 1.191 5.363 1 98.12 47 VAL B N 1
ATOM 1302 C CA . VAL B 1 47 ? 12.18 1.056 6.703 1 98.12 47 VAL B CA 1
ATOM 1303 C C . VAL B 1 47 ? 12.234 2.4 7.426 1 98.12 47 VAL B C 1
ATOM 1305 O O . VAL B 1 47 ? 13.297 3.018 7.52 1 98.12 47 VAL B O 1
ATOM 1308 N N . ALA B 1 48 ? 11.125 2.854 7.852 1 97.69 48 ALA B N 1
ATOM 1309 C CA . ALA B 1 48 ? 10.992 4.043 8.688 1 97.69 48 ALA B CA 1
ATOM 1310 C C . ALA B 1 48 ? 10.203 3.74 9.953 1 97.69 48 ALA B C 1
ATOM 1312 O O . ALA B 1 48 ? 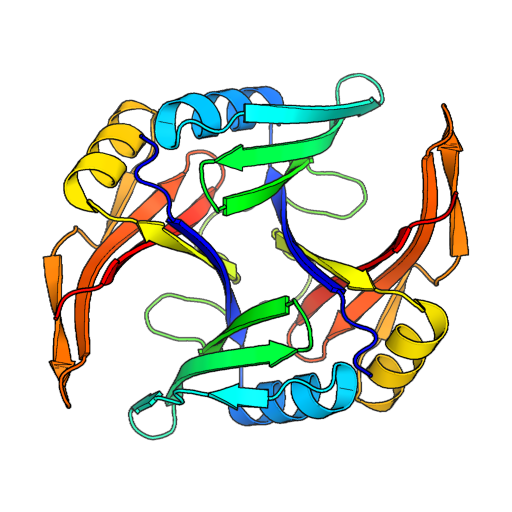8.977 3.604 9.914 1 97.69 48 ALA B O 1
ATOM 1313 N N . GLY B 1 49 ? 10.891 3.627 11.133 1 97.19 49 GLY B N 1
ATOM 1314 C CA . GLY B 1 49 ? 10.188 3.18 12.328 1 97.19 49 GLY B CA 1
ATOM 1315 C C . GLY B 1 49 ? 9.445 1.87 12.133 1 97.19 49 GLY B C 1
ATOM 1316 O O . GLY B 1 49 ? 10.039 0.875 11.703 1 97.19 49 GLY B O 1
ATOM 1317 N N . GLY B 1 50 ? 8.172 1.886 12.32 1 97.12 50 GLY B N 1
ATOM 1318 C CA . GLY B 1 50 ? 7.352 0.696 12.156 1 97.12 50 GLY B CA 1
ATOM 1319 C C . GLY B 1 50 ? 6.84 0.519 10.734 1 97.12 50 GLY B C 1
ATOM 1320 O O . GLY B 1 50 ? 6.188 -0.479 10.422 1 97.12 50 GLY B O 1
ATOM 1321 N N . ALA B 1 51 ? 7.156 1.388 9.859 1 97.81 51 ALA B N 1
ATOM 1322 C CA . ALA B 1 51 ? 6.684 1.333 8.477 1 97.81 51 ALA B CA 1
ATOM 1323 C C . ALA B 1 51 ? 7.676 0.589 7.586 1 97.81 51 ALA B C 1
ATOM 1325 O O . ALA B 1 51 ? 8.883 0.818 7.668 1 97.81 51 ALA B O 1
ATOM 1326 N N . ARG B 1 52 ? 7.145 -0.293 6.77 1 97.88 52 ARG B N 1
ATOM 1327 C CA . ARG B 1 52 ? 7.914 -1.023 5.77 1 97.88 52 ARG B CA 1
ATOM 1328 C C . ARG B 1 52 ? 7.258 -0.927 4.395 1 97.88 52 ARG B C 1
ATOM 1330 O O . ARG B 1 52 ? 6.047 -1.12 4.266 1 97.88 52 ARG B O 1
ATOM 1337 N N . PHE B 1 53 ? 8.016 -0.595 3.432 1 98.69 53 PHE B N 1
ATOM 1338 C CA . PHE B 1 53 ? 7.578 -0.562 2.043 1 98.69 53 PHE B CA 1
ATOM 1339 C C . PHE B 1 53 ? 8.758 -0.73 1.096 1 98.69 53 PHE B C 1
ATOM 1341 O O . PHE B 1 53 ? 9.914 -0.684 1.522 1 98.69 53 PHE B O 1
ATOM 1348 N N . THR B 1 54 ? 8.469 -1.024 -0.188 1 98.56 54 THR B N 1
ATOM 1349 C CA . THR B 1 54 ? 9.516 -1.155 -1.197 1 98.56 54 THR B CA 1
ATOM 1350 C C . THR B 1 54 ? 9.242 -0.229 -2.381 1 98.56 54 THR B C 1
ATOM 1352 O O . THR B 1 54 ? 8.164 0.357 -2.48 1 98.56 54 THR B O 1
ATOM 1355 N N . LEU B 1 55 ? 10.211 -0.012 -3.156 1 98.12 55 LEU B N 1
ATOM 1356 C CA . LEU B 1 55 ? 9.992 0.778 -4.363 1 98.12 55 LEU B CA 1
ATOM 1357 C C . LEU B 1 55 ? 10.844 0.259 -5.516 1 98.12 55 LEU B C 1
ATOM 1359 O O . LEU B 1 55 ? 11.773 -0.521 -5.301 1 98.12 55 LEU B O 1
ATOM 1363 N N . LYS B 1 56 ? 10.461 0.598 -6.652 1 97.94 56 LYS B N 1
ATOM 1364 C CA . LYS B 1 56 ? 11.164 0.286 -7.895 1 97.94 56 LYS B CA 1
ATOM 1365 C C . LYS B 1 56 ? 10.93 1.372 -8.945 1 97.94 56 LYS B C 1
ATOM 1367 O O . LYS B 1 56 ? 9.969 2.133 -8.859 1 97.94 56 LYS B O 1
ATOM 1372 N N . ASP B 1 57 ? 11.836 1.388 -9.914 1 98.31 57 ASP B N 1
ATOM 1373 C CA . ASP B 1 57 ? 11.633 2.246 -11.078 1 98.31 57 ASP B CA 1
ATOM 1374 C C . ASP B 1 57 ? 10.516 1.705 -11.969 1 98.31 57 ASP B C 1
ATOM 1376 O O . ASP B 1 57 ? 10.359 0.49 -12.102 1 98.31 57 ASP B O 1
ATOM 1380 N N . ALA B 1 58 ? 9.82 2.664 -12.594 1 97.19 58 ALA B N 1
ATOM 1381 C CA . ALA B 1 58 ? 8.828 2.281 -13.586 1 97.19 58 ALA B CA 1
ATOM 1382 C C . ALA B 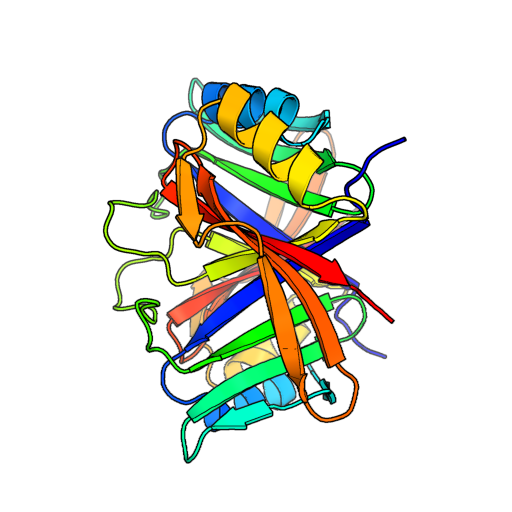1 58 ? 9.461 1.464 -14.711 1 97.19 58 ALA B C 1
ATOM 1384 O O . ALA B 1 58 ? 10.641 1.638 -15.023 1 97.19 58 ALA B O 1
ATOM 1385 N N . GLY B 1 59 ? 8.656 0.6 -15.242 1 93.19 59 GLY B N 1
ATOM 1386 C CA . GLY B 1 59 ? 9.094 -0.298 -16.297 1 93.19 59 GLY B CA 1
ATOM 1387 C C . GLY B 1 59 ? 8.5 -1.69 -16.188 1 93.19 59 GLY B C 1
ATOM 1388 O O . GLY B 1 59 ? 7.77 -1.979 -15.234 1 93.19 59 GLY B O 1
ATOM 1389 N N . ASP B 1 60 ? 8.641 -2.492 -17.203 1 88.75 60 ASP B N 1
ATOM 1390 C CA . ASP B 1 60 ? 8.195 -3.881 -17.219 1 88.75 60 ASP B CA 1
ATOM 1391 C C . ASP B 1 60 ? 6.691 -3.971 -16.969 1 88.75 60 ASP B C 1
ATOM 1393 O O . ASP B 1 60 ? 6.23 -4.848 -16.234 1 88.75 60 ASP B O 1
ATOM 1397 N N . GLY B 1 61 ? 6.012 -2.973 -17.438 1 90.5 61 GLY B N 1
ATOM 1398 C CA . GLY B 1 61 ? 4.559 -3 -17.344 1 90.5 61 GLY B CA 1
ATOM 1399 C C . GLY B 1 61 ? 4.027 -2.297 -16.109 1 90.5 61 GLY B C 1
ATOM 1400 O O . GLY B 1 61 ? 2.814 -2.217 -15.906 1 90.5 61 GLY B O 1
ATOM 1401 N N . ASP B 1 62 ? 4.902 -1.827 -15.312 1 95.06 62 ASP B N 1
ATOM 1402 C CA . ASP B 1 62 ? 4.492 -1.132 -14.094 1 95.06 62 ASP B CA 1
ATOM 1403 C C . ASP B 1 62 ? 4.668 0.378 -14.242 1 95.06 62 ASP B C 1
ATOM 1405 O O . ASP B 1 62 ? 5.793 0.878 -14.273 1 95.06 62 ASP B O 1
ATOM 1409 N N . PRO B 1 63 ? 3.572 1.036 -14.297 1 94.5 63 PRO B N 1
ATOM 1410 C CA . PRO B 1 63 ? 3.666 2.484 -14.5 1 94.5 63 PRO B CA 1
ATOM 1411 C C . PRO B 1 63 ? 3.869 3.248 -13.188 1 94.5 63 PRO B C 1
ATOM 1413 O O . PRO B 1 63 ? 3.344 2.846 -12.148 1 94.5 63 PRO B O 1
ATOM 1416 N N . ALA B 1 64 ? 4.605 4.348 -13.305 1 95.81 64 ALA B N 1
ATOM 1417 C CA . ALA B 1 64 ? 4.613 5.344 -12.234 1 95.81 64 ALA B CA 1
ATOM 1418 C C . ALA B 1 64 ? 3.357 6.207 -12.281 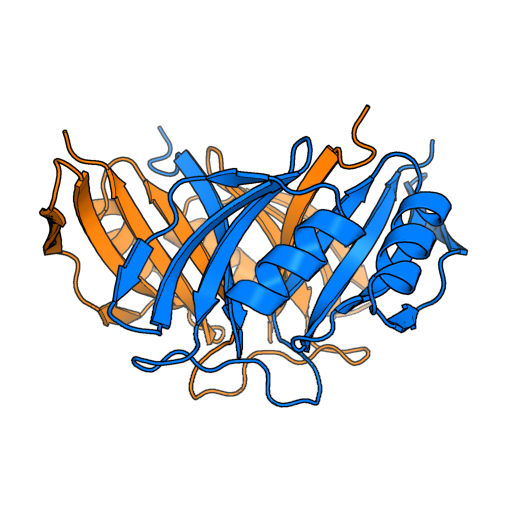1 95.81 64 ALA B C 1
ATOM 1420 O O . ALA B 1 64 ? 2.633 6.207 -13.281 1 95.81 64 ALA B O 1
ATOM 1421 N N . PRO B 1 65 ? 3.078 6.891 -11.148 1 94.31 6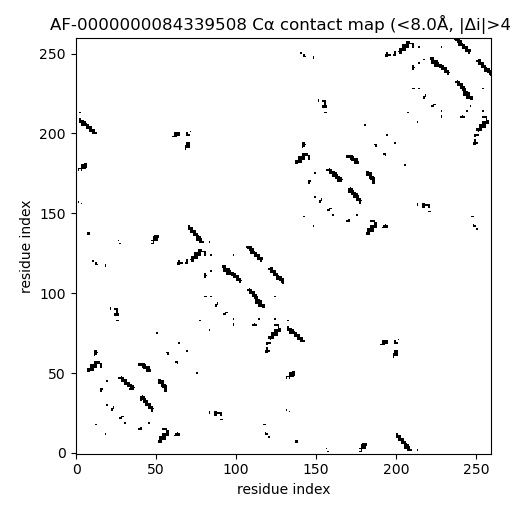5 PRO B N 1
ATOM 1422 C CA . PRO B 1 65 ? 1.94 7.812 -11.18 1 94.31 65 PRO B CA 1
ATOM 1423 C C . PRO B 1 65 ? 2.061 8.859 -12.281 1 94.31 65 PRO B C 1
ATOM 1425 O O . PRO B 1 65 ? 3.158 9.344 -12.562 1 94.31 65 PRO B O 1
ATOM 1428 N N . THR B 1 66 ? 0.952 9.172 -12.953 1 83.75 66 THR B N 1
ATOM 1429 C CA . THR B 1 66 ? 0.944 10.125 -14.055 1 83.75 66 THR B CA 1
ATOM 1430 C C . THR B 1 66 ? 0.264 11.43 -13.633 1 83.75 66 THR B C 1
ATOM 1432 O O . THR B 1 66 ? 0.151 12.359 -14.43 1 83.75 66 THR B O 1
ATOM 1435 N N . GLY B 1 67 ? -0.155 11.562 -12.625 1 76.25 67 GLY B N 1
ATOM 1436 C CA . GLY B 1 67 ? -0.885 12.75 -12.211 1 76.25 67 GLY B CA 1
ATOM 1437 C C . GLY B 1 67 ? -2.375 12.516 -12.055 1 76.25 67 GLY B C 1
ATOM 1438 O O . GLY B 1 67 ? -2.898 11.5 -12.523 1 76.25 67 GLY B O 1
ATOM 1439 N N . GLY B 1 68 ? -3.217 13.141 -11.18 1 68.44 68 GLY B N 1
ATOM 1440 C CA . GLY B 1 68 ? -4.668 13.125 -11.07 1 68.44 68 GLY B CA 1
ATOM 1441 C C . GLY B 1 68 ? -5.168 12.25 -9.938 1 68.44 68 GLY B C 1
ATOM 1442 O O . GLY B 1 68 ? -6.336 11.867 -9.906 1 68.44 68 GLY B O 1
ATOM 1443 N N . GLY B 1 69 ? -4.457 11.711 -9.227 1 76.88 69 GLY B N 1
ATOM 1444 C CA . GLY B 1 69 ? -4.855 10.852 -8.125 1 76.88 69 GLY B CA 1
ATOM 1445 C C . GLY B 1 69 ? -4.359 9.422 -8.273 1 76.88 69 GLY B C 1
ATOM 1446 O O . GLY B 1 69 ? -3.957 9.016 -9.367 1 76.88 69 GLY B O 1
ATOM 1447 N N . ILE B 1 70 ? -4.27 8.75 -7.227 1 88.5 70 ILE B N 1
ATOM 1448 C CA . ILE B 1 70 ? -3.799 7.371 -7.273 1 88.5 70 ILE B CA 1
ATOM 1449 C C . ILE B 1 70 ? -4.742 6.477 -6.469 1 88.5 70 ILE B C 1
ATOM 1451 O O . ILE B 1 70 ? -5.371 6.934 -5.512 1 88.5 70 ILE B O 1
ATOM 1455 N N . PRO B 1 71 ? -4.867 5.305 -6.906 1 95.44 71 PRO B N 1
ATOM 1456 C CA . PRO B 1 71 ? -5.898 4.43 -6.336 1 95.44 71 PRO B CA 1
ATOM 1457 C C . PRO B 1 71 ? -5.457 3.777 -5.027 1 95.44 71 PRO B C 1
ATOM 1459 O O . PRO B 1 71 ? -6.23 3.045 -4.406 1 95.44 71 PRO B O 1
ATOM 1462 N N . VAL B 1 72 ? -4.25 3.992 -4.633 1 97.88 72 VAL B N 1
ATOM 1463 C CA . VAL B 1 72 ? -3.768 3.498 -3.348 1 97.88 72 VAL B CA 1
ATOM 1464 C C . VAL B 1 72 ? -3.143 4.645 -2.555 1 97.88 72 VAL B C 1
ATOM 1466 O O . VAL B 1 72 ? -2.213 5.301 -3.029 1 97.88 72 VAL B O 1
ATOM 1469 N N . ILE B 1 73 ? -3.701 4.859 -1.384 1 97.94 73 ILE B N 1
ATOM 1470 C CA . ILE B 1 73 ? -3.195 5.895 -0.493 1 97.94 73 ILE B CA 1
ATOM 1471 C C . ILE B 1 73 ? -2.402 5.258 0.646 1 97.94 73 ILE B C 1
ATOM 1473 O O . ILE B 1 73 ? -2.828 4.254 1.22 1 97.94 73 ILE B O 1
ATOM 1477 N N . MET B 1 74 ? -1.245 5.793 0.918 1 98.56 74 MET B N 1
ATOM 1478 C CA . MET B 1 74 ? -0.422 5.273 2.006 1 98.56 74 MET B CA 1
ATOM 1479 C C . MET B 1 74 ? -0.83 5.887 3.34 1 98.56 74 MET B C 1
ATOM 1481 O O . MET B 1 74 ? -0.596 7.074 3.578 1 98.56 74 MET B O 1
ATOM 1485 N N . SER B 1 75 ? -1.468 5.098 4.234 1 98.62 75 SER B N 1
ATOM 1486 C CA . SER B 1 75 ? -1.842 5.551 5.57 1 98.62 75 SER B CA 1
ATOM 1487 C C . SER B 1 75 ? -0.678 5.414 6.547 1 98.62 75 SER B C 1
ATOM 1489 O O . SER B 1 75 ? -0.321 4.301 6.941 1 98.62 75 SER B O 1
ATOM 1491 N N . LEU B 1 76 ? -0.164 6.461 6.926 1 98.75 76 LEU B N 1
ATOM 1492 C CA . LEU B 1 76 ? 0.992 6.504 7.812 1 98.75 76 LEU B CA 1
ATOM 1493 C C . LEU B 1 76 ? 0.586 6.957 9.211 1 98.75 76 LEU B C 1
ATOM 1495 O O . LEU B 1 76 ? 0.19 8.109 9.406 1 98.75 76 LEU B O 1
ATOM 1499 N N . VAL B 1 77 ? 0.677 6.07 10.133 1 98.5 77 VAL B N 1
ATOM 1500 C CA . VAL B 1 77 ? 0.387 6.41 11.523 1 98.5 77 VAL B CA 1
ATOM 1501 C C . VAL B 1 77 ? 1.635 6.988 12.188 1 98.5 77 VAL B C 1
ATOM 1503 O O . VAL B 1 77 ? 2.711 6.391 12.125 1 98.5 77 VAL B O 1
ATOM 1506 N N . VAL B 1 78 ? 1.409 8.07 12.82 1 98.62 78 VAL B N 1
ATOM 1507 C CA . VAL B 1 78 ? 2.549 8.805 13.367 1 98.62 78 VAL B CA 1
ATOM 1508 C C . VAL B 1 78 ? 2.217 9.297 14.773 1 98.62 78 VAL B C 1
ATOM 1510 O O . VAL B 1 78 ? 1.057 9.281 15.188 1 98.62 78 VAL B O 1
ATOM 1513 N N . ASP B 1 79 ? 3.225 9.672 15.531 1 97.69 79 ASP B N 1
ATOM 1514 C CA . ASP B 1 79 ? 2.951 10.156 16.875 1 97.69 79 ASP B CA 1
ATOM 1515 C C . ASP B 1 79 ? 2.891 11.688 16.906 1 97.69 79 ASP B C 1
ATOM 1517 O O . ASP B 1 79 ? 2.436 12.273 17.891 1 97.69 79 ASP B O 1
ATOM 1521 N N . ASP B 1 80 ? 3.334 12.359 15.836 1 98.19 80 ASP B N 1
ATOM 1522 C CA . ASP B 1 80 ? 3.301 13.812 15.688 1 98.19 80 ASP B CA 1
ATOM 1523 C C . ASP B 1 80 ? 3.092 14.211 14.227 1 98.19 80 ASP B C 1
ATOM 1525 O O . ASP B 1 80 ? 4.059 14.398 13.484 1 98.19 80 ASP B O 1
ATOM 1529 N N . ALA B 1 81 ? 1.862 14.445 13.852 1 98.62 81 ALA B N 1
ATOM 1530 C CA . ALA B 1 81 ? 1.489 14.672 12.461 1 98.62 81 ALA B CA 1
ATOM 1531 C C . ALA B 1 81 ? 2.066 15.992 11.953 1 98.62 81 ALA B C 1
ATOM 1533 O O . ALA B 1 81 ? 2.516 16.078 10.805 1 98.62 81 ALA B O 1
ATOM 1534 N N . ASP B 1 82 ? 2.061 17 12.797 1 98.62 82 ASP B N 1
ATOM 1535 C CA . ASP B 1 82 ? 2.59 18.297 12.398 1 98.62 82 ASP B CA 1
ATOM 1536 C C . ASP B 1 82 ? 4.078 18.203 12.07 1 98.62 82 ASP B C 1
ATOM 1538 O O . ASP B 1 82 ? 4.527 18.734 11.055 1 98.62 82 ASP B O 1
ATOM 1542 N N . ALA B 1 83 ? 4.789 17.531 12.914 1 98.62 83 ALA B N 1
ATOM 1543 C CA . ALA B 1 83 ? 6.234 17.422 12.727 1 98.62 83 ALA B CA 1
ATOM 1544 C C . ALA B 1 83 ? 6.562 16.625 11.461 1 98.62 83 ALA B C 1
ATOM 1546 O O . ALA B 1 83 ? 7.441 17.016 10.688 1 98.62 83 ALA B O 1
ATOM 1547 N N . VAL B 1 84 ? 5.859 15.516 11.281 1 98.69 84 VAL B N 1
ATOM 1548 C CA . VAL B 1 84 ? 6.117 14.672 10.117 1 98.69 84 VAL B CA 1
ATOM 1549 C C . VAL B 1 84 ? 5.738 15.414 8.844 1 98.69 84 VAL B C 1
ATOM 1551 O O . VAL B 1 84 ? 6.457 15.352 7.844 1 98.69 84 VAL B O 1
ATOM 1554 N N . CYS B 1 85 ? 4.664 16.078 8.883 1 98.81 85 CYS B N 1
ATOM 1555 C CA . CYS B 1 85 ? 4.262 16.875 7.727 1 98.81 85 CYS B CA 1
ATOM 1556 C C . CYS B 1 85 ? 5.316 17.922 7.398 1 98.81 85 CYS B C 1
ATOM 1558 O O . CYS B 1 85 ? 5.734 18.062 6.246 1 98.81 85 CYS B O 1
ATOM 1560 N N . ALA B 1 86 ? 5.734 18.656 8.383 1 98.75 86 ALA B N 1
ATOM 1561 C CA . ALA B 1 86 ? 6.738 19.703 8.188 1 98.75 86 ALA B CA 1
ATOM 1562 C C . ALA B 1 86 ? 8.016 19.125 7.586 1 98.75 86 ALA B C 1
ATOM 1564 O O . ALA B 1 86 ? 8.602 19.719 6.672 1 98.75 86 ALA B O 1
ATOM 1565 N N . GLN B 1 87 ? 8.438 18.031 8.078 1 98.69 87 GLN B N 1
ATOM 1566 C CA . GLN B 1 87 ? 9.641 17.391 7.586 1 98.69 87 GLN B CA 1
ATOM 1567 C C . GLN B 1 87 ? 9.484 16.953 6.133 1 98.69 87 GLN B C 1
ATOM 1569 O O . GLN B 1 87 ? 10.406 17.094 5.328 1 98.69 87 GLN B O 1
ATOM 1574 N N . ALA B 1 88 ? 8.352 16.391 5.828 1 98.81 88 ALA B N 1
ATOM 1575 C CA . ALA B 1 88 ? 8.086 15.953 4.461 1 98.81 88 ALA B CA 1
ATOM 1576 C C . ALA B 1 88 ? 8.047 17.141 3.504 1 98.81 88 ALA B C 1
ATOM 1578 O O . ALA B 1 88 ? 8.547 17.062 2.379 1 98.81 88 ALA B O 1
ATOM 1579 N N . LEU B 1 89 ? 7.438 18.203 3.961 1 98.81 89 LEU B N 1
ATOM 1580 C CA . LEU B 1 89 ? 7.387 19.422 3.143 1 98.81 89 LEU B CA 1
ATOM 1581 C C . LEU B 1 89 ? 8.781 19.969 2.889 1 98.81 89 LEU B C 1
ATOM 1583 O O . LEU B 1 89 ? 9.102 20.375 1.77 1 98.81 89 LEU B O 1
ATOM 1587 N N . ALA B 1 90 ? 9.594 19.953 3.877 1 98.81 90 ALA B N 1
ATOM 1588 C CA . ALA B 1 90 ? 10.977 20.406 3.74 1 98.81 90 ALA B CA 1
ATOM 1589 C C . ALA B 1 90 ? 11.742 19.547 2.74 1 98.81 90 ALA B C 1
ATOM 1591 O O . ALA B 1 90 ? 12.656 20.016 2.074 1 98.81 90 ALA B O 1
ATOM 1592 N N . ALA B 1 91 ? 11.281 18.312 2.611 1 98.81 91 ALA B N 1
ATOM 1593 C CA . ALA B 1 91 ? 11.945 17.375 1.718 1 98.81 91 ALA B CA 1
ATOM 1594 C C . ALA B 1 91 ? 11.406 17.5 0.294 1 98.81 91 ALA B C 1
ATOM 1596 O O . ALA B 1 91 ? 11.969 16.906 -0.638 1 98.81 91 ALA B O 1
ATOM 1597 N N . GLY B 1 92 ? 10.281 18.188 0.121 1 98.81 92 GLY B N 1
ATOM 1598 C CA . GLY B 1 92 ? 9.805 18.406 -1.237 1 98.81 92 GLY B CA 1
ATOM 1599 C C . GLY B 1 92 ? 8.375 17.953 -1.447 1 98.81 92 GLY B C 1
ATOM 1600 O O . GLY B 1 92 ? 7.836 18.078 -2.551 1 98.81 92 GLY B O 1
ATOM 1601 N N . ALA B 1 93 ? 7.75 17.469 -0.414 1 98.69 93 ALA B N 1
ATOM 1602 C CA . ALA B 1 93 ? 6.336 17.125 -0.523 1 98.69 93 ALA B CA 1
ATOM 1603 C C . ALA B 1 93 ? 5.477 18.391 -0.627 1 98.69 93 ALA B C 1
ATOM 1605 O O . ALA B 1 93 ? 5.973 19.5 -0.44 1 98.69 93 ALA B O 1
ATOM 1606 N N . HIS B 1 94 ? 4.168 18.125 -0.988 1 98.31 94 HIS B N 1
ATOM 1607 C CA . HIS B 1 94 ? 3.186 19.203 -0.96 1 98.31 94 HIS B CA 1
ATOM 1608 C C . HIS B 1 94 ? 1.931 18.797 -0.201 1 98.31 94 HIS B C 1
ATOM 1610 O O . HIS B 1 94 ? 1.651 17.594 -0.062 1 98.31 94 HIS B O 1
ATOM 1616 N N . VAL B 1 95 ? 1.157 19.812 0.27 1 98.38 95 VAL B N 1
ATOM 1617 C CA . VAL B 1 95 ? -0.057 19.547 1.036 1 98.38 95 VAL B CA 1
ATOM 1618 C C . VAL B 1 95 ? -1.225 19.297 0.086 1 98.38 95 VAL B C 1
ATOM 1620 O O . VAL B 1 95 ? -1.434 20.047 -0.866 1 98.38 95 VAL B O 1
ATOM 1623 N N . ILE B 1 96 ? -1.896 18.234 0.307 1 97.06 96 ILE B N 1
ATOM 1624 C CA . ILE B 1 96 ? -3.176 17.984 -0.347 1 97.06 96 ILE B CA 1
ATOM 1625 C C . ILE B 1 96 ? -4.316 18.406 0.576 1 97.06 96 ILE B C 1
ATOM 1627 O O . ILE B 1 96 ? -5.203 19.172 0.172 1 97.06 96 ILE B O 1
ATOM 1631 N N . TYR B 1 97 ? -4.273 17.891 1.784 1 97.44 97 TYR B N 1
ATOM 1632 C CA . TYR B 1 97 ? -5.145 18.344 2.865 1 97.44 97 TYR B CA 1
ATOM 1633 C C . TYR B 1 97 ? -4.332 18.734 4.094 1 97.44 97 TYR B C 1
ATOM 1635 O O . TYR B 1 97 ? -3.465 17.984 4.539 1 97.44 97 TYR B O 1
ATOM 1643 N N . PRO B 1 98 ? -4.609 19.922 4.609 1 98.5 98 PRO B N 1
ATOM 1644 C CA . PRO B 1 98 ? -3.818 20.375 5.754 1 98.5 98 PRO B CA 1
ATOM 1645 C C . PRO B 1 98 ? -4.027 19.516 6.996 1 98.5 98 PRO B C 1
ATOM 1647 O O . PRO B 1 98 ? -5.105 18.938 7.176 1 98.5 98 PRO B O 1
ATOM 1650 N N . VAL B 1 99 ? -2.979 19.469 7.832 1 98.69 99 VAL B N 1
ATOM 1651 C CA . VAL B 1 99 ? -3.104 18.797 9.117 1 98.69 99 VAL B CA 1
ATOM 1652 C C . VAL B 1 99 ? -4.09 19.547 10.008 1 98.69 99 VAL B C 1
ATOM 1654 O O . VAL B 1 99 ? -3.977 20.766 10.172 1 98.69 99 VAL B O 1
ATOM 1657 N N . ALA B 1 100 ? -5.055 18.797 10.5 1 98.44 100 ALA B N 1
ATOM 1658 C CA . ALA B 1 100 ? -6.09 19.359 11.367 1 98.44 100 ALA B CA 1
ATOM 1659 C C . ALA B 1 100 ? -6.648 18.297 12.312 1 98.44 100 ALA B C 1
ATOM 1661 O O . ALA B 1 100 ? -6.391 17.094 12.133 1 98.44 100 ALA B O 1
ATOM 1662 N N . ASP B 1 101 ? -7.375 18.766 13.305 1 97.44 101 ASP B N 1
ATOM 1663 C CA . ASP B 1 101 ? -8.102 17.844 14.172 1 97.44 101 ASP B CA 1
ATOM 1664 C C . ASP B 1 101 ? -9.375 17.344 13.5 1 97.44 101 ASP B C 1
ATOM 1666 O O . ASP B 1 101 ? -10.094 18.125 12.852 1 97.44 101 ASP B O 1
ATOM 1670 N N . HIS B 1 102 ? -9.523 16.078 13.594 1 94.75 102 HIS B N 1
ATOM 1671 C CA . HIS B 1 102 ? -10.734 15.461 13.055 1 94.75 102 HIS B CA 1
ATOM 1672 C C . HIS B 1 102 ? -11.5 14.719 14.141 1 94.75 102 HIS B C 1
ATOM 1674 O O . HIS B 1 102 ? -10.898 14.023 14.969 1 94.75 102 HIS B O 1
ATOM 1680 N N . ASP B 1 103 ? -12.766 14.898 14.094 1 90.94 103 ASP B N 1
ATOM 1681 C CA . ASP B 1 103 ? -13.695 14.18 14.961 1 90.94 103 ASP B CA 1
ATOM 1682 C C . ASP B 1 103 ? -14.711 13.391 14.141 1 90.94 103 ASP B C 1
ATOM 1684 O O . ASP B 1 103 ? -15.547 13.969 13.453 1 90.94 103 ASP B O 1
ATOM 1688 N N . TYR B 1 104 ? -14.617 12.062 14.18 1 83.12 104 TYR B N 1
ATOM 1689 C CA . TYR B 1 104 ? -15.438 11.195 13.344 1 83.12 104 TYR B CA 1
ATOM 1690 C C . TYR B 1 104 ? -16.672 10.719 14.094 1 83.12 104 TYR B C 1
ATOM 1692 O O . TYR B 1 104 ? -17.531 10.047 13.523 1 83.12 104 TYR B O 1
ATOM 1700 N N . GLY B 1 105 ? -16.734 11.086 15.391 1 82.81 105 GLY B N 1
ATOM 1701 C CA . GLY B 1 105 ? -17.828 10.641 16.234 1 82.81 105 GLY B CA 1
ATOM 1702 C C . GLY B 1 105 ? -17.531 9.352 16.969 1 82.81 105 GLY B C 1
ATOM 1703 O O . GLY B 1 105 ? -16.547 8.664 16.656 1 82.81 105 GLY B O 1
ATOM 1704 N N . ASP B 1 106 ? -18.281 9.07 18.016 1 81 106 ASP B N 1
ATOM 1705 C CA . ASP B 1 106 ? -18.234 7.832 18.797 1 81 106 ASP B CA 1
ATOM 1706 C C . ASP B 1 106 ? -16.875 7.652 19.453 1 81 106 ASP B C 1
ATOM 1708 O O . ASP B 1 106 ? -16.391 6.527 19.609 1 81 106 ASP B O 1
ATOM 1712 N N . GLY B 1 107 ? -16.172 8.781 19.609 1 82.62 107 GLY B N 1
ATOM 1713 C CA . GLY B 1 107 ? -14.922 8.734 20.344 1 82.62 107 GLY B CA 1
ATOM 1714 C C . GLY B 1 107 ? -13.703 8.609 19.469 1 82.62 107 GLY B C 1
ATOM 1715 O O . GLY B 1 107 ? -12.57 8.586 19.953 1 82.62 107 GLY B O 1
ATOM 1716 N N . TYR B 1 108 ? -13.914 8.484 18.266 1 84.38 108 TYR B N 1
ATOM 1717 C CA . TYR B 1 108 ? -12.773 8.375 17.359 1 84.38 108 TYR B CA 1
ATOM 1718 C C . TYR B 1 108 ? -12.352 9.742 16.844 1 84.38 108 TYR B C 1
ATOM 1720 O O . TYR B 1 108 ? -13.125 10.438 16.188 1 84.38 108 TYR B O 1
ATOM 1728 N N . ARG B 1 109 ? -11.141 10.094 17.312 1 92.5 109 ARG B N 1
ATOM 1729 C CA . ARG B 1 109 ? -10.531 11.352 16.891 1 92.5 109 ARG B CA 1
ATOM 1730 C C . ARG B 1 109 ? -9.086 11.141 16.453 1 92.5 109 ARG B C 1
ATOM 1732 O O . ARG B 1 109 ? -8.414 10.234 16.953 1 92.5 109 ARG B O 1
ATOM 1739 N N . ASP B 1 110 ? -8.703 11.977 15.539 1 96.44 110 ASP B N 1
ATOM 1740 C CA . ASP B 1 110 ? -7.285 11.984 15.18 1 96.44 110 ASP B CA 1
ATOM 1741 C C . ASP B 1 110 ? -6.844 13.383 14.734 1 96.44 110 ASP B C 1
ATOM 1743 O O . ASP B 1 110 ? -7.648 14.312 14.688 1 96.44 110 ASP B O 1
ATOM 1747 N N . ARG B 1 111 ? -5.617 13.633 14.742 1 97.94 111 ARG B N 1
ATOM 1748 C CA . ARG B 1 111 ? -4.996 14.758 14.047 1 97.94 111 ARG B CA 1
ATOM 1749 C C . ARG B 1 111 ? -4.211 14.273 12.828 1 97.94 111 ARG B C 1
ATOM 1751 O O . ARG B 1 111 ? -3.426 13.328 12.922 1 97.94 111 ARG B O 1
ATOM 1758 N N . GLY B 1 112 ? -4.562 14.812 11.68 1 97.88 112 GLY B N 1
ATOM 1759 C CA . GLY B 1 112 ? -3.873 14.344 10.484 1 97.88 112 GLY B CA 1
ATOM 1760 C C . GLY B 1 112 ? -4.215 15.148 9.242 1 97.88 112 GLY B C 1
ATOM 1761 O O . GLY B 1 112 ? -4.977 16.109 9.312 1 97.88 112 GLY B O 1
ATOM 1762 N N . GLY B 1 113 ? -3.559 14.828 8.156 1 98.19 113 GLY B N 1
ATOM 1763 C CA . GLY B 1 113 ? -3.686 15.398 6.824 1 98.19 113 GLY B CA 1
ATOM 176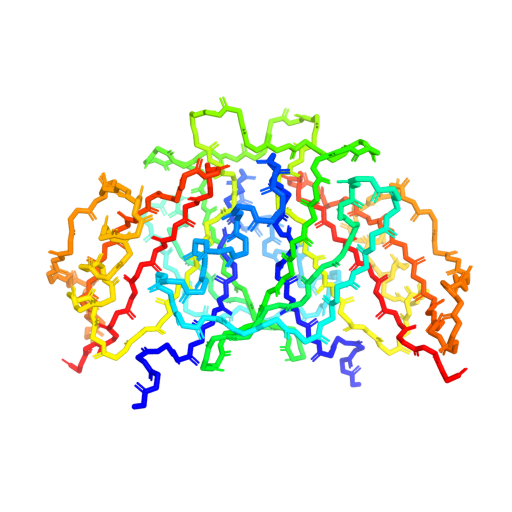4 C C . GLY B 1 113 ? -3.195 14.477 5.723 1 98.19 113 GLY B C 1
ATOM 1765 O O . GLY B 1 113 ? -3.117 13.266 5.914 1 98.19 113 GLY B O 1
ATOM 1766 N N . ARG B 1 114 ? -3.047 15.156 4.594 1 98.25 114 ARG B N 1
ATOM 1767 C CA . ARG B 1 114 ? -2.578 14.375 3.451 1 98.25 114 ARG B CA 1
ATOM 1768 C C . ARG B 1 114 ? -1.54 15.148 2.648 1 98.25 114 ARG B C 1
ATOM 1770 O O . ARG B 1 114 ? -1.712 16.344 2.393 1 98.25 114 ARG B O 1
ATOM 1777 N N . ILE B 1 115 ? -0.512 14.43 2.293 1 98.44 115 ILE B N 1
ATOM 1778 C CA . ILE B 1 115 ? 0.536 15.047 1.489 1 98.44 115 ILE B CA 1
ATOM 1779 C C . ILE B 1 115 ? 0.783 14.219 0.233 1 98.44 115 ILE B C 1
ATOM 1781 O O . ILE B 1 115 ? 0.459 13.023 0.195 1 98.44 115 ILE B O 1
ATOM 1785 N N . GLY B 1 116 ? 1.251 14.883 -0.76 1 97.94 116 GLY B N 1
ATOM 1786 C CA . GLY B 1 116 ? 1.795 14.25 -1.947 1 97.94 116 GLY B CA 1
ATOM 1787 C C . GLY B 1 116 ? 3.311 14.289 -2.004 1 97.94 116 GLY B C 1
ATOM 1788 O O . GLY B 1 116 ? 3.922 15.312 -1.704 1 97.94 116 GLY B O 1
ATOM 1789 N N . ASP B 1 117 ? 3.91 13.18 -2.348 1 98.19 117 ASP B N 1
ATOM 1790 C CA . ASP B 1 117 ? 5.359 13.188 -2.533 1 98.19 117 ASP B CA 1
ATOM 1791 C C . ASP B 1 117 ? 5.727 13.586 -3.963 1 98.19 117 ASP B C 1
ATOM 1793 O O . ASP B 1 117 ? 4.852 13.711 -4.82 1 98.19 117 ASP B O 1
ATOM 1797 N N . PRO B 1 118 ? 6.969 13.875 -4.234 1 97.69 118 PRO B N 1
ATOM 1798 C CA . PRO B 1 118 ? 7.375 14.359 -5.559 1 97.69 118 PRO B CA 1
ATOM 1799 C C . PRO B 1 118 ? 7.188 13.305 -6.652 1 97.69 118 PRO B C 1
ATOM 1801 O O . PRO B 1 118 ? 7.324 13.617 -7.84 1 97.69 118 PRO B O 1
ATOM 1804 N N . PHE B 1 119 ? 6.848 12.109 -6.344 1 97.69 119 PHE B N 1
ATOM 1805 C CA . PHE B 1 119 ? 6.785 11.008 -7.297 1 97.69 119 PHE B CA 1
ATOM 1806 C C . PHE B 1 119 ? 5.34 10.625 -7.594 1 97.69 119 PHE B C 1
ATOM 1808 O O . PHE B 1 119 ? 5.078 9.703 -8.375 1 97.69 119 PHE B O 1
ATOM 1815 N N . GLY B 1 120 ? 4.441 11.305 -6.906 1 96.88 120 GLY B N 1
ATOM 1816 C CA . GLY B 1 120 ? 3.037 11.172 -7.254 1 96.88 120 GLY B CA 1
ATOM 1817 C C . GLY B 1 120 ? 2.26 10.297 -6.285 1 96.88 120 GLY B C 1
ATOM 1818 O O . GLY B 1 120 ? 1.045 10.141 -6.422 1 96.88 120 GLY B O 1
ATOM 1819 N N . HIS B 1 121 ? 2.881 9.734 -5.316 1 98.06 121 HIS B N 1
ATOM 1820 C CA . HIS B 1 121 ? 2.186 8.945 -4.309 1 98.06 121 HIS B CA 1
ATOM 1821 C C . HIS B 1 121 ? 1.61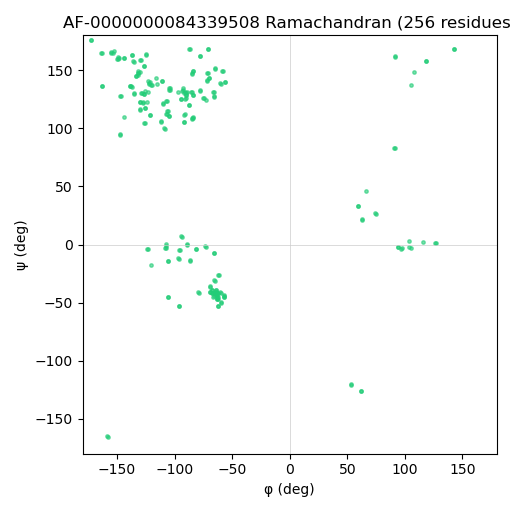7 9.836 -3.209 1 98.06 121 HIS B C 1
ATOM 1823 O O . HIS B 1 121 ? 2.137 10.922 -2.955 1 98.06 121 HIS B O 1
ATOM 1829 N N . GLN B 1 122 ? 0.517 9.375 -2.656 1 98 122 GLN B N 1
ATOM 1830 C CA . GLN B 1 122 ? -0.148 10.148 -1.614 1 98 122 GLN B CA 1
ATOM 1831 C C . GLN B 1 122 ? -0.032 9.461 -0.257 1 98 122 GLN B C 1
ATOM 1833 O O . GLN B 1 122 ? -0.144 8.234 -0.164 1 98 122 GLN B O 1
ATOM 1838 N N . TRP B 1 123 ? 0.167 10.266 0.746 1 98.56 123 TRP B N 1
ATOM 1839 C CA . TRP B 1 123 ? 0.369 9.82 2.121 1 98.56 123 TRP B CA 1
ATOM 1840 C C . TRP B 1 123 ? -0.621 10.5 3.062 1 98.56 123 TRP B C 1
ATOM 1842 O O . TRP B 1 123 ? -0.641 11.727 3.174 1 98.56 123 TRP B O 1
ATOM 1852 N N . MET B 1 124 ? -1.433 9.68 3.648 1 98.5 124 MET B N 1
ATOM 1853 C CA . MET B 1 124 ? -2.287 10.156 4.734 1 98.5 124 MET B CA 1
ATOM 1854 C C . MET B 1 124 ? -1.567 10.062 6.074 1 98.5 124 MET B C 1
ATOM 1856 O O . MET B 1 124 ? -1.109 8.984 6.461 1 98.5 124 MET B O 1
ATOM 1860 N N . LEU B 1 125 ? -1.407 11.172 6.719 1 98.69 125 LEU B N 1
ATOM 1861 C CA . LEU B 1 125 ? -0.831 11.219 8.062 1 98.69 125 LEU B CA 1
ATOM 1862 C C . LEU B 1 125 ? -1.918 11.109 9.125 1 98.69 125 LEU B C 1
ATOM 1864 O O . LEU B 1 125 ? -2.918 11.828 9.07 1 98.69 125 LEU B O 1
ATOM 1868 N N . ILE B 1 126 ? -1.708 10.188 10.031 1 98.25 126 ILE B N 1
ATOM 1869 C CA . ILE B 1 126 ? -2.713 9.922 11.055 1 98.25 126 ILE B CA 1
ATOM 1870 C C . ILE B 1 126 ? -2.057 9.922 12.43 1 98.25 126 ILE B C 1
ATOM 1872 O O . ILE B 1 126 ? -1.172 9.102 12.703 1 98.25 126 ILE B O 1
ATOM 1876 N N . GLU B 1 127 ? -2.393 10.766 13.227 1 98.44 127 GLU B N 1
ATOM 1877 C CA . GLU B 1 127 ? -2.053 10.789 14.648 1 98.44 127 GLU B CA 1
ATOM 1878 C C . GLU B 1 127 ? -3.275 10.492 15.508 1 98.44 127 GLU B C 1
ATOM 1880 O O . GLU B 1 127 ? -4.105 11.367 15.75 1 98.44 127 GLU B O 1
ATOM 1885 N N . PRO B 1 128 ? -3.361 9.234 15.961 1 95.75 128 PRO B N 1
ATOM 1886 C CA . PRO B 1 128 ? -4.527 8.93 16.797 1 95.75 128 PRO B CA 1
ATOM 1887 C C . PRO B 1 128 ? -4.59 9.773 18.062 1 95.75 128 PRO B C 1
ATOM 1889 O O . PRO B 1 128 ? -3.553 10.055 18.672 1 95.75 128 PRO B O 1
ATOM 1892 N N . ARG B 1 129 ? -5.875 10.188 18.328 1 92.06 129 ARG B N 1
ATOM 1893 C CA . ARG B 1 129 ? -6.09 10.961 19.531 1 92.06 129 ARG B CA 1
ATOM 1894 C C . ARG B 1 129 ? -7.125 10.297 20.438 1 92.06 129 ARG B C 1
ATOM 1896 O O . ARG B 1 129 ? -8.047 9.633 19.953 1 92.06 129 ARG B O 1
ATOM 1903 N N . ASP B 1 130 ? -6.934 10.305 21.797 1 77.38 130 ASP B N 1
ATOM 1904 C CA . ASP B 1 130 ? -7.879 9.812 22.781 1 77.38 130 ASP B CA 1
ATOM 1905 C C . ASP B 1 130 ? -9.117 10.711 22.859 1 77.38 130 ASP B C 1
ATOM 1907 O O . ASP B 1 130 ? -9.031 11.906 22.594 1 77.38 130 ASP B O 1
#